Protein 3F95 (pdb70)

InterPro domains:
  IPR001764 Glycoside hydrolase, family 3, N-terminal [PF00933] (60-382)
  IPR001764 Glycoside hydrolase, family 3, N-terminal [PR00133] (126-142)
  IPR001764 Glycoside hydrolase, family 3, N-terminal [PR00133] (150-169)
  IPR001764 Glycoside hydrolase, family 3, N-terminal [PR00133] (196-212)
  IPR001764 Glycoside hydrolase, family 3, N-terminal [PR00133] (236-252)
  IPR001764 Glycoside hydrolase, family 3, N-terminal [PR00133] (306-324)
  IPR002772 Glycoside hydrolase family 3 C-terminal domain [PF01915] (424-638)
  IPR017853 Glycoside hydrolase superfamily [SSF51445] (43-423)
  IPR036881 Glycoside hydrolase family 3 C-terminal domain superfamily [G3DSA:3.40.50.1700] (409-637)
  IPR036881 Glycoside hydrolase family 3 C-terminal domain superfamily [SSF52279] (424-638)
  IPR036962 Glycoside hydrolase, family 3, N-terminal domain superfamily [G3DSA:3.20.20.300] (46-408)
  IPR041443 ExoP, galactose-binding-like domain [PF18559] (677-824)
  IPR051915 Cellulose Degradation Glycosyl Hydrolase 3 [PTHR30620] (47-640)

Radius of gyration: 22.58 Å; Cα contacts (8 Å, |Δi|>4): 1030; chains: 2; bounding box: 41×60×64 Å

B-factor: mean 22.26, std 8.96, range [4.64, 65.36]

Structure (mmCIF, N/CA/C/O backbone):
data_3F95
#
_entry.id   3F95
#
_cell.length_a   73.416
_cell.length_b   87.882
_cell.length_c   56.459
_cell.angle_alpha   90.00
_cell.angle_beta   90.00
_cell.angle_gamma   90.00
#
_symmetry.space_group_name_H-M   'P 21 21 2'
#
loop_
_entity.id
_entity.type
_entity.pdbx_description
1 polymer Beta-glucosidase
2 non-polymer 'CHLORIDE ION'
3 water water
#
loop_
_atom_site.group_PDB
_atom_site.id
_atom_site.type_symbol
_atom_site.label_atom_id
_atom_site.label_alt_id
_atom_site.label_comp_id
_atom_site.labe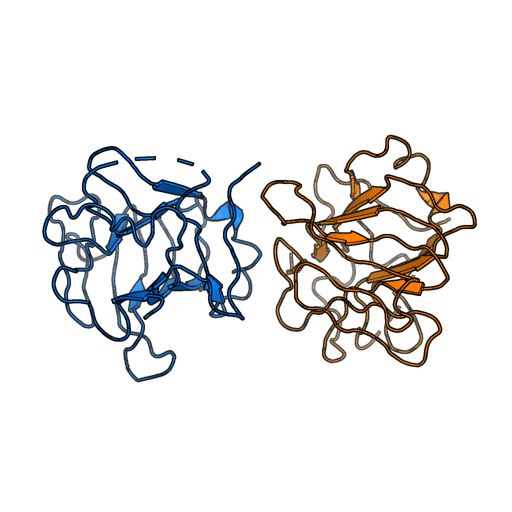l_asym_id
_atom_site.label_entity_id
_atom_site.label_seq_id
_atom_site.pdbx_PDB_ins_code
_atom_site.Cartn_x
_atom_site.Cartn_y
_atom_site.Cartn_z
_atom_site.occupancy
_atom_site.B_iso_or_equiv
_atom_site.auth_seq_id
_atom_site.auth_comp_id
_atom_site.auth_asym_id
_atom_site.auth_atom_id
_atom_site.pdbx_PDB_model_num
ATOM 1 N N . SER A 1 4 ? 32.055 29.397 16.602 1.00 33.11 632 SER A N 1
ATOM 2 C CA . SER A 1 4 ? 33.409 28.793 16.706 1.00 32.50 632 SER A CA 1
ATOM 3 C C . SER A 1 4 ? 33.567 28.032 18.024 1.00 31.51 632 SER A C 1
ATOM 4 O O . SER A 1 4 ? 34.370 27.106 18.112 1.00 32.39 632 SER A O 1
ATOM 7 N N . ASP A 1 5 ? 32.808 28.439 19.037 1.00 30.63 633 ASP A N 1
ATOM 8 C CA . ASP A 1 5 ? 32.838 27.807 20.366 1.00 29.67 633 ASP A CA 1
ATOM 9 C C . ASP A 1 5 ? 32.117 26.455 20.436 1.00 28.46 633 ASP A C 1
ATOM 10 O O . ASP A 1 5 ? 32.292 25.706 21.407 1.00 27.98 633 ASP A O 1
ATOM 15 N N . SER A 1 6 ? 31.291 26.165 19.431 1.00 26.18 634 SER A N 1
ATOM 16 C CA . SER A 1 6 ? 30.271 25.132 19.598 1.00 24.66 634 SER A CA 1
ATOM 17 C C . SER A 1 6 ? 30.039 24.259 18.372 1.00 23.66 634 SER A C 1
ATOM 18 O O . SER A 1 6 ? 30.359 24.638 17.234 1.00 23.54 634 SER A O 1
ATOM 21 N N . HIS A 1 7 ? 29.484 23.080 18.623 1.00 21.23 635 HIS A N 1
ATOM 22 C CA . HIS A 1 7 ? 29.131 22.162 17.566 1.00 20.10 635 HIS A CA 1
ATOM 23 C C . HIS A 1 7 ? 27.642 21.813 17.740 1.00 18.71 635 HIS A C 1
ATOM 24 O O . HIS A 1 7 ? 27.269 21.161 18.722 1.00 16.95 635 HIS A O 1
ATOM 31 N N . PRO A 1 8 ? 26.782 22.307 16.828 1.00 18.61 636 PRO A N 1
ATOM 32 C CA . PRO A 1 8 ? 25.345 22.073 16.988 1.00 17.93 636 PRO A CA 1
ATOM 33 C C . PRO A 1 8 ? 24.977 20.607 16.771 1.00 16.94 636 PRO A C 1
ATOM 34 O O . PRO A 1 8 ? 25.568 19.927 15.904 1.00 16.38 636 PRO A O 1
ATOM 38 N N . LEU A 1 9 ? 24.023 20.121 17.574 1.00 15.29 637 LEU A N 1
ATOM 39 C CA . LEU A 1 9 ? 23.487 18.766 17.397 1.00 14.76 637 LEU A CA 1
ATOM 40 C C . LEU A 1 9 ? 22.015 18.804 17.032 1.00 14.96 637 LEU A C 1
ATOM 41 O O . LEU A 1 9 ? 21.536 18.011 16.193 1.00 15.10 637 LEU A O 1
ATOM 46 N N . PHE A 1 10 ? 21.286 19.687 17.713 1.00 14.12 638 PHE A N 1
ATOM 47 C CA . PHE A 1 10 ? 19.914 19.998 17.338 1.00 13.90 638 PHE A CA 1
ATOM 48 C C . PHE A 1 10 ? 19.631 21.460 17.607 1.00 14.51 638 PHE A C 1
ATOM 49 O O . PHE A 1 10 ? 19.201 21.826 18.691 1.00 13.67 638 PHE A O 1
ATOM 57 N N . VAL A 1 11 ? 19.906 22.289 16.612 1.00 15.29 639 VAL A N 1
ATOM 58 C CA . VAL A 1 11 ? 19.619 23.721 16.712 1.00 15.47 639 VAL A CA 1
ATOM 59 C C . VAL A 1 11 ? 18.686 24.063 15.554 1.00 15.88 639 VAL A C 1
ATOM 60 O O . VAL A 1 11 ? 19.114 24.321 14.407 1.00 15.74 639 VAL A O 1
ATOM 64 N N . ARG A 1 12 ? 17.399 24.052 15.886 1.00 15.80 640 ARG A N 1
ATOM 65 C CA . ARG A 1 12 ? 16.288 24.196 14.955 1.00 16.88 640 ARG A CA 1
ATOM 66 C C . ARG A 1 12 ? 16.030 22.963 14.074 1.00 18.04 640 ARG A C 1
ATOM 67 O O . ARG A 1 12 ? 14.888 22.735 13.683 1.00 20.24 640 ARG A O 1
ATOM 75 N N . SER A 1 13 ? 17.072 22.201 13.773 1.00 18.02 641 SER A N 1
ATOM 76 C CA . SER A 1 13 ? 16.957 20.936 13.049 1.00 18.54 641 SER A CA 1
ATOM 77 C C . SER A 1 13 ? 18.119 20.034 13.435 1.00 18.21 641 SER A C 1
ATOM 78 O O . SER A 1 13 ? 19.143 20.511 13.937 1.00 16.84 641 SER A O 1
ATOM 81 N N . LEU A 1 14 ? 17.948 18.729 13.224 1.00 17.46 642 LEU A N 1
ATOM 82 C CA . LEU A 1 14 ? 18.983 17.736 13.508 1.00 17.12 642 LEU A CA 1
ATOM 83 C C . LEU A 1 14 ? 20.197 18.025 12.650 1.00 18.35 642 LEU A C 1
ATOM 84 O O . LEU A 1 14 ? 20.066 18.275 11.444 1.00 18.16 642 LEU A O 1
ATOM 89 N N . ALA A 1 15 ? 21.370 18.007 13.272 1.00 18.29 643 ALA A N 1
ATOM 90 C CA . ALA A 1 15 ? 22.629 18.124 12.549 1.00 19.45 643 ALA A CA 1
ATOM 91 C C . ALA A 1 15 ? 22.801 16.838 11.733 1.00 20.63 643 ALA A C 1
ATOM 92 O O . ALA A 1 15 ? 22.141 15.826 11.994 1.00 18.15 643 ALA A O 1
ATOM 94 N N A LYS A 1 16 ? 23.601 16.807 10.671 0.50 21.23 644 LYS A N 1
ATOM 95 N N B LYS A 1 16 ? 23.747 17.004 10.803 0.50 21.29 644 LYS A N 1
ATOM 96 C CA A LYS A 1 16 ? 23.501 15.677 9.667 0.50 22.15 644 LYS A CA 1
ATOM 97 C CA B LYS A 1 16 ? 24.523 15.946 10.207 0.50 22.48 644 LYS A CA 1
ATOM 98 C C A LYS A 1 16 ? 23.504 14.146 10.094 0.50 21.68 644 LYS A C 1
ATOM 99 C C B LYS A 1 16 ? 24.921 14.918 11.216 0.50 21.91 644 LYS A C 1
ATOM 100 O O A LYS A 1 16 ? 22.616 13.380 9.705 0.50 21.77 644 LYS A O 1
ATOM 101 O O B LYS A 1 16 ? 25.524 15.169 12.264 0.50 22.25 644 LYS A O 1
ATOM 112 N N . ASN A 1 17 ? 24.536 13.732 10.824 1.00 22.15 645 ASN A N 1
ATOM 113 C CA . ASN A 1 17 ? 24.785 12.464 11.490 1.00 22.88 645 ASN A CA 1
ATOM 114 C C . ASN A 1 17 ? 23.927 12.219 12.737 1.00 21.14 645 ASN A C 1
ATOM 115 O O . ASN A 1 17 ? 24.253 11.331 13.499 1.00 21.62 645 ASN A O 1
ATOM 120 N N . MET A 1 18 ? 22.831 12.966 12.920 1.00 20.64 646 MET A N 1
ATOM 121 C CA . MET A 1 18 ? 22.013 12.838 14.141 1.00 18.78 646 MET A CA 1
ATOM 122 C C . MET A 1 18 ? 20.565 12.408 13.897 1.00 17.67 646 MET A C 1
ATOM 123 O O . MET A 1 18 ? 19.962 12.762 12.875 1.00 17.19 646 MET A O 1
ATOM 128 N N . THR A 1 19 ? 20.006 11.671 14.861 1.00 17.17 647 THR A N 1
ATOM 129 C CA . THR A 1 19 ? 18.578 11.339 14.881 1.00 16.14 647 THR A CA 1
ATOM 130 C C . THR A 1 19 ? 18.072 11.376 16.291 1.00 14.97 647 THR A C 1
ATOM 131 O O . THR A 1 19 ? 18.823 11.168 17.235 1.00 14.98 647 THR A O 1
ATOM 135 N N . TRP A 1 20 ? 16.753 11.521 16.412 1.00 14.11 648 TRP A N 1
ATOM 136 C CA . TRP A 1 20 ? 16.082 11.201 17.652 1.00 13.78 648 TRP A CA 1
ATOM 137 C C . TRP A 1 20 ? 15.818 9.683 17.629 1.00 14.41 648 TRP A C 1
ATOM 138 O O . TRP A 1 20 ? 15.574 9.075 16.547 1.00 14.94 648 TRP A O 1
ATOM 149 N N . GLN A 1 21 ? 15.890 9.072 18.800 1.00 14.04 649 GLN A N 1
ATOM 150 C CA A GLN A 1 21 ? 15.594 7.650 18.955 0.50 14.40 649 GLN A CA 1
ATOM 151 C CA B GLN A 1 21 ? 15.564 7.667 18.918 0.50 14.98 649 GLN A CA 1
ATOM 152 C C . GLN A 1 21 ? 14.558 7.469 20.048 1.00 14.29 649 GLN A C 1
ATOM 153 O O . GLN A 1 21 ? 14.803 7.840 21.197 1.00 14.40 649 GLN A O 1
ATOM 164 N N . LEU A 1 22 ? 13.424 6.856 19.709 1.00 13.44 650 LEU A N 1
ATOM 165 C CA . LEU A 1 22 ? 12.354 6.632 20.683 1.00 13.15 650 LEU A CA 1
ATOM 166 C C . LEU A 1 22 ? 12.270 5.120 20.930 1.00 13.92 650 LEU A C 1
ATOM 167 O O . LEU A 1 22 ? 11.885 4.365 20.018 1.00 14.50 650 LEU A O 1
ATOM 172 N N . ALA A 1 23 ? 12.713 4.705 22.114 1.00 13.13 651 ALA A N 1
ATOM 173 C CA . ALA A 1 23 ? 12.876 3.280 22.443 1.00 14.06 651 ALA A CA 1
ATOM 174 C C . ALA A 1 23 ? 12.018 2.876 23.636 1.00 14.94 651 ALA A C 1
ATOM 175 O O . ALA A 1 23 ? 12.376 3.109 24.823 1.00 14.21 651 ALA A O 1
ATOM 177 N N . ASP A 1 24 ? 10.860 2.298 23.339 1.00 15.06 652 ASP A N 1
ATOM 178 C CA . ASP A 1 24 ? 9.984 1.815 24.417 1.00 15.00 652 ASP A CA 1
ATOM 179 C C . ASP A 1 24 ? 10.254 0.324 24.729 1.00 15.03 652 ASP A C 1
ATOM 180 O O . ASP A 1 24 ? 11.255 -0.225 24.282 1.00 15.00 652 ASP A O 1
ATOM 185 N N . THR A 1 25 ? 9.352 -0.337 25.457 1.00 15.36 653 THR A N 1
ATOM 186 C CA . THR A 1 25 ? 9.586 -1.736 25.866 1.00 16.53 653 THR A CA 1
ATOM 187 C C . THR A 1 25 ? 9.152 -2.731 24.781 1.00 17.02 653 THR A C 1
ATOM 188 O O . THR A 1 25 ? 9.267 -3.957 24.958 1.00 16.51 653 THR A O 1
ATOM 192 N N . SER A 1 26 ? 8.714 -2.205 23.647 1.00 15.98 654 SER A N 1
ATOM 193 C CA . SER A 1 26 ? 8.304 -3.035 22.522 1.00 16.86 654 SER A CA 1
ATOM 194 C C . SER A 1 26 ? 9.497 -3.549 21.724 1.00 16.43 654 SER A C 1
ATOM 195 O O . SER A 1 26 ? 10.646 -3.195 21.994 1.00 16.53 654 SER A O 1
ATOM 198 N N . THR A 1 27 ? 9.198 -4.338 20.696 1.00 16.27 655 THR A N 1
ATOM 199 C CA . THR A 1 27 ? 10.244 -4.863 19.814 1.00 15.85 655 THR A CA 1
ATOM 200 C C . THR A 1 27 ? 10.531 -3.925 18.649 1.00 15.53 655 THR A C 1
ATOM 201 O O . THR A 1 27 ? 11.248 -4.286 17.721 1.00 16.34 655 THR A O 1
ATOM 205 N N . GLN A 1 28 ? 9.967 -2.724 18.671 1.00 15.15 656 GLN A N 1
ATOM 206 C CA . GLN A 1 28 ? 10.257 -1.758 17.611 1.00 15.39 656 GLN A CA 1
ATOM 207 C C . GLN A 1 28 ? 10.843 -0.477 18.213 1.00 15.62 656 GLN A C 1
ATOM 208 O O . GLN A 1 28 ? 10.262 0.123 19.114 1.00 14.40 656 GLN A O 1
ATOM 214 N N . LYS A 1 29 ? 12.016 -0.101 17.720 1.00 15.53 657 LYS A N 1
ATOM 215 C CA . LYS A 1 29 ? 12.668 1.138 18.113 1.00 17.07 657 LYS A CA 1
ATOM 216 C C . LYS A 1 29 ? 12.543 2.106 16.955 1.00 15.82 657 LYS A C 1
ATOM 217 O O . LYS A 1 29 ? 12.710 1.720 15.794 1.00 15.79 657 LYS A O 1
ATOM 223 N N . VAL A 1 30 ? 12.231 3.373 17.244 1.00 14.31 658 VAL A N 1
ATOM 224 C CA . VAL A 1 30 ? 11.965 4.335 16.174 1.00 13.23 658 VAL A CA 1
ATOM 225 C C . VAL A 1 30 ? 13.061 5.403 16.056 1.00 14.20 658 VAL A C 1
ATOM 226 O O . VAL A 1 30 ? 13.386 6.077 17.041 1.00 14.22 658 VAL A O 1
ATOM 230 N N . LEU A 1 31 ? 13.626 5.538 14.864 1.00 13.97 659 LEU A N 1
ATOM 231 C CA . LEU A 1 31 ? 14.573 6.621 14.581 1.00 14.73 659 LEU A CA 1
ATOM 232 C C . LEU A 1 31 ? 13.842 7.749 13.860 1.00 15.18 659 LEU A C 1
ATOM 233 O O . LEU A 1 31 ? 13.375 7.563 12.742 1.00 14.65 659 LEU A O 1
ATOM 238 N N . ALA A 1 32 ? 13.738 8.914 14.503 1.00 15.39 660 ALA A N 1
ATOM 239 C CA . ALA A 1 32 ? 12.857 9.994 14.018 1.00 15.21 660 ALA A CA 1
ATOM 240 C C . ALA A 1 32 ? 13.663 11.213 13.602 1.00 16.09 660 ALA A C 1
ATOM 241 O O . ALA A 1 32 ? 14.565 11.652 14.343 1.00 15.19 660 ALA A O 1
ATOM 243 N N . SER A 1 33 ? 13.373 11.730 12.416 1.00 15.53 661 SER A N 1
ATOM 244 C CA . SER A 1 33 ? 14.134 12.854 11.865 1.00 17.30 661 SER A CA 1
ATOM 245 C C . SER A 1 33 ? 13.264 14.065 11.495 1.00 17.27 661 SER A C 1
ATOM 246 O O . SER A 1 33 ? 13.763 15.023 10.885 1.00 18.79 661 SER A O 1
ATOM 249 N N . GLY A 1 34 ? 11.992 14.049 11.908 1.00 16.30 662 GLY A N 1
ATOM 250 C CA . GLY A 1 34 ? 11.067 15.113 11.581 1.00 16.91 662 GLY A CA 1
ATOM 251 C C . GLY A 1 34 ? 10.415 15.801 12.763 1.00 17.29 662 GLY A C 1
ATOM 252 O O . GLY A 1 34 ? 11.002 15.900 13.839 1.00 17.99 662 GLY A O 1
ATOM 253 N N . ALA A 1 35 ? 9.198 16.280 12.555 1.00 17.04 663 ALA A N 1
ATOM 254 C CA . ALA A 1 35 ? 8.501 17.136 13.545 1.00 16.75 663 ALA A CA 1
ATOM 255 C C . ALA A 1 35 ? 7.818 16.331 14.676 1.00 16.43 663 ALA A C 1
ATOM 256 O O . ALA A 1 35 ? 7.667 16.799 15.815 1.00 16.38 663 ALA A O 1
ATOM 258 N N . SER A 1 36 ? 7.396 15.118 14.351 1.00 16.31 664 SER A N 1
ATOM 259 C CA . SER A 1 36 ? 6.663 14.286 15.320 1.00 16.06 664 SER A CA 1
ATOM 260 C C . SER A 1 36 ? 7.017 12.817 15.076 1.00 15.42 664 SER A C 1
ATOM 261 O O . SER A 1 36 ? 7.412 12.441 13.977 1.00 15.87 664 SER A O 1
ATOM 264 N N . ALA A 1 37 ? 6.821 12.004 16.102 1.00 14.66 665 ALA A N 1
ATOM 265 C CA . ALA A 1 37 ? 7.101 10.584 16.046 1.00 15.07 665 ALA A CA 1
ATOM 266 C C . ALA A 1 37 ? 6.380 9.907 17.198 1.00 15.29 665 ALA A C 1
ATOM 267 O O . ALA A 1 37 ? 5.981 10.565 18.144 1.00 14.24 665 ALA A O 1
ATOM 269 N N . THR A 1 38 ? 6.227 8.584 17.100 1.00 15.49 666 THR A N 1
ATOM 270 C CA . THR A 1 38 ? 5.757 7.762 18.213 1.00 16.67 666 THR A CA 1
ATOM 271 C C . THR A 1 38 ? 6.750 6.628 18.388 1.00 16.30 666 THR A C 1
ATOM 272 O O . THR A 1 38 ? 7.431 6.231 17.416 1.00 16.04 666 THR A O 1
ATOM 276 N N . SER A 1 39 ? 6.803 6.085 19.594 1.00 14.74 667 SER A N 1
ATOM 277 C CA . SER A 1 39 ? 7.607 4.903 19.865 1.00 14.26 667 SER A CA 1
ATOM 278 C C . SER A 1 39 ? 6.940 3.676 19.214 1.00 14.63 667 SER A C 1
ATOM 279 O O . SER A 1 39 ? 5.851 3.801 18.632 1.00 13.96 667 SER A O 1
ATOM 282 N N . GLY A 1 40 ? 7.598 2.526 19.310 1.00 14.74 668 GLY A N 1
ATOM 283 C CA . GLY A 1 40 ? 7.097 1.310 18.629 1.00 16.09 668 GLY A CA 1
ATOM 284 C C . GLY A 1 40 ? 5.672 0.912 19.005 1.00 17.02 668 GLY A C 1
ATOM 285 O O . GLY A 1 40 ? 4.926 0.379 18.159 1.00 18.43 668 GLY A O 1
ATOM 286 N N . ASP A 1 41 ? 5.272 1.139 20.256 1.00 17.24 669 ASP A N 1
ATOM 287 C CA . ASP A 1 41 ? 3.928 0.720 20.698 1.00 17.05 669 ASP A CA 1
ATOM 288 C C . ASP A 1 41 ? 2.844 1.770 20.436 1.00 17.58 669 ASP A C 1
ATOM 289 O O . ASP A 1 41 ? 1.637 1.582 20.782 1.00 16.44 669 ASP A O 1
ATOM 294 N N . LYS A 1 42 ? 3.289 2.885 19.844 1.00 17.13 670 LYS A N 1
ATOM 295 C CA . LYS A 1 42 ? 2.460 4.060 19.479 1.00 18.28 670 LYS A CA 1
ATOM 296 C C . LYS A 1 42 ? 1.951 4.906 20.656 1.00 18.23 670 LYS A C 1
ATOM 297 O O . LYS A 1 42 ? 1.183 5.848 20.446 1.00 18.48 670 LYS A O 1
ATOM 303 N N . GLN A 1 43 ? 2.372 4.595 21.874 1.00 17.48 671 GLN A N 1
ATOM 304 C CA . GLN A 1 43 ? 1.825 5.283 23.054 1.00 18.23 671 GLN A CA 1
ATOM 305 C C . GLN A 1 43 ? 2.816 5.606 24.149 1.00 16.59 671 GLN A C 1
ATOM 306 O O . GLN A 1 43 ? 2.587 6.569 24.909 1.00 17.43 671 GLN A O 1
ATOM 312 N N . SER A 1 44 ? 3.874 4.792 24.298 1.00 14.69 672 SER A N 1
ATOM 313 C CA . SER A 1 44 ? 4.740 4.958 25.473 1.00 14.90 672 SER A CA 1
ATOM 314 C C . SER A 1 44 ? 5.499 6.280 25.451 1.00 13.96 672 SER A C 1
ATOM 315 O O . SER A 1 44 ? 5.650 6.934 26.488 1.00 13.68 672 SER A O 1
ATOM 318 N N . LEU A 1 45 ? 5.990 6.649 24.269 1.00 13.25 673 LEU A N 1
ATOM 319 C CA . LEU A 1 45 ? 6.834 7.855 24.122 1.00 12.69 673 LEU A CA 1
ATOM 320 C C . LEU A 1 45 ? 6.432 8.511 22.797 1.00 12.64 673 LEU A C 1
ATOM 321 O O . LEU A 1 45 ? 6.498 7.873 21.743 1.00 12.54 673 LEU A O 1
ATOM 326 N N . LEU A 1 46 ? 5.999 9.779 22.869 1.00 13.33 674 LEU A N 1
ATOM 327 C CA . LEU A 1 46 ? 5.554 10.548 21.708 1.00 13.78 674 LEU A CA 1
ATOM 328 C C . LEU A 1 46 ? 6.363 11.830 21.617 1.00 14.04 674 LEU A C 1
ATOM 329 O O . LEU A 1 46 ? 6.677 12.425 22.649 1.00 13.44 674 LEU A O 1
ATOM 334 N N . MET A 1 47 ? 6.675 12.227 20.393 1.00 13.11 675 MET A N 1
ATOM 335 C CA . MET A 1 47 ? 7.376 13.465 20.108 1.00 13.71 675 MET A CA 1
ATOM 336 C C . MET A 1 47 ? 6.496 14.375 19.234 1.00 13.35 675 MET A C 1
ATOM 337 O O . MET A 1 47 ? 5.908 13.916 18.263 1.00 12.51 675 MET A O 1
ATOM 342 N N . GLN A 1 48 ? 6.417 15.656 19.607 1.00 13.77 676 GLN A N 1
ATOM 343 C CA A GLN A 1 48 ? 5.763 16.644 18.770 0.00 14.53 676 GLN A CA 1
ATOM 344 C CA B GLN A 1 48 ? 5.703 16.694 18.861 0.50 14.80 676 GLN A CA 1
ATOM 345 C C . GLN A 1 48 ? 6.662 17.871 18.712 1.00 13.99 676 GLN A C 1
ATOM 346 O O . GLN A 1 48 ? 7.669 17.934 19.407 1.00 16.09 676 GLN A O 1
ATOM 357 N N . SER A 1 49 ? 6.376 18.809 17.807 1.00 14.22 677 SER A N 1
ATOM 358 C CA A SER A 1 49 ? 7.166 20.009 17.716 0.00 13.77 677 SER A CA 1
ATOM 359 C CA B SER A 1 49 ? 7.198 20.004 17.739 0.50 13.40 677 SER A CA 1
ATOM 360 C C . SER A 1 49 ? 6.588 21.059 18.649 1.00 14.07 677 SER A C 1
ATOM 361 O O . SER A 1 49 ? 5.374 21.095 18.844 1.00 13.41 677 SER A O 1
ATOM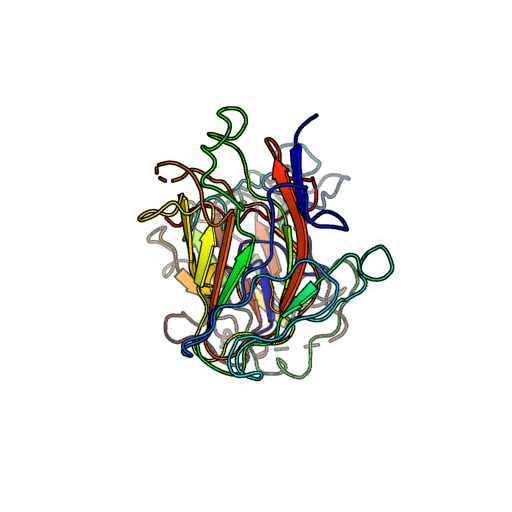 366 N N . VAL A 1 50 ? 7.438 21.926 19.178 1.00 13.83 678 VAL A N 1
ATOM 367 C CA . VAL A 1 50 ? 6.985 23.059 19.992 1.00 14.31 678 VAL A CA 1
ATOM 368 C C . VAL A 1 50 ? 7.752 24.315 19.504 1.00 14.72 678 VAL A C 1
ATOM 369 O O . VAL A 1 50 ? 8.772 24.214 18.799 1.00 14.79 678 VAL A O 1
ATOM 373 N N . ASN A 1 51 ? 7.268 25.482 19.897 1.00 15.75 679 ASN A N 1
ATOM 374 C CA . ASN A 1 51 ? 7.842 26.733 19.399 1.00 17.47 679 ASN A CA 1
ATOM 375 C C . ASN A 1 51 ? 8.512 27.471 20.543 1.00 18.59 679 ASN A C 1
ATOM 376 O O . ASN A 1 51 ? 7.878 27.771 21.567 1.00 19.71 679 ASN A O 1
ATOM 381 N N . LEU A 1 52 ? 9.806 27.713 20.411 1.00 18.50 680 LEU A N 1
ATOM 382 C CA . LEU A 1 52 ? 10.514 28.477 21.413 1.00 19.17 680 LEU A CA 1
ATOM 383 C C . LEU A 1 52 ? 10.885 29.860 20.862 1.00 19.51 680 LEU A C 1
ATOM 384 O O . LEU A 1 52 ? 10.305 30.854 21.273 1.00 19.57 680 LEU A O 1
ATOM 389 N N . SER A 1 53 ? 11.849 29.906 19.949 1.00 19.53 681 SER A N 1
ATOM 390 C CA . SER A 1 53 ? 12.268 31.163 19.330 1.00 20.27 681 SER A CA 1
ATOM 391 C C . SER A 1 53 ? 11.685 31.305 17.931 1.00 20.21 681 SER A C 1
ATOM 392 O O . SER A 1 53 ? 11.551 32.424 17.424 1.00 19.69 681 SER A O 1
ATOM 395 N N . TYR A 1 54 ? 11.321 30.168 17.321 1.00 19.30 682 TYR A N 1
ATOM 396 C CA . TYR A 1 54 ? 10.794 30.097 15.945 1.00 20.00 682 TYR A CA 1
ATOM 397 C C . TYR A 1 54 ? 9.688 29.052 15.927 1.00 20.30 682 TYR A C 1
ATOM 398 O O . TYR A 1 54 ? 9.505 28.340 16.940 1.00 22.28 682 TYR A O 1
ATOM 407 N N . GLN A 1 55 ? 8.934 28.949 14.830 1.00 20.19 683 GLN A N 1
ATOM 408 C CA A GLN A 1 55 ? 8.006 27.818 14.666 0.50 20.24 683 GLN A CA 1
ATOM 409 C CA B GLN A 1 55 ? 8.017 27.819 14.678 0.50 19.67 683 GLN A CA 1
ATOM 410 C C . GLN A 1 55 ? 8.829 26.525 14.626 1.00 19.86 683 GLN A C 1
ATOM 411 O O . GLN A 1 55 ? 9.814 26.427 13.901 1.00 19.46 683 GLN A O 1
ATOM 422 N N . GLU A 1 56 ? 8.431 25.559 15.450 1.00 18.77 684 GLU A N 1
ATOM 423 C CA . GLU A 1 56 ? 9.005 24.223 15.460 1.00 18.40 684 GLU A CA 1
ATOM 424 C C . GLU A 1 56 ? 10.494 24.085 15.771 1.00 17.20 684 GLU A C 1
ATOM 425 O O . GLU A 1 56 ? 11.111 23.109 15.322 1.00 16.50 684 GLU A O 1
ATOM 431 N N . ASP A 1 57 ? 11.077 25.019 16.541 1.00 14.76 685 ASP A N 1
ATOM 432 C CA . ASP A 1 57 ? 12.496 24.874 16.890 1.00 15.50 685 ASP A CA 1
ATOM 433 C C . ASP A 1 57 ? 12.748 23.965 18.100 1.00 14.43 685 ASP A C 1
ATOM 434 O O . ASP A 1 57 ? 13.895 23.682 18.429 1.00 15.80 685 ASP A O 1
ATOM 439 N N . GLY A 1 58 ? 11.675 23.499 18.743 1.00 14.11 686 GLY A N 1
ATOM 440 C CA . GLY A 1 58 ? 11.797 22.602 19.899 1.00 12.37 686 GLY A CA 1
ATOM 441 C C . GLY A 1 58 ? 11.099 21.271 19.626 1.00 12.35 686 GLY A C 1
ATOM 442 O O . GLY A 1 58 ? 10.324 21.144 18.679 1.00 12.10 686 GLY A O 1
ATOM 443 N N . ARG A 1 59 ? 11.341 20.294 20.488 1.00 11.70 687 ARG A N 1
ATOM 444 C CA . ARG A 1 59 ? 10.590 19.051 20.410 1.00 10.78 687 ARG A CA 1
ATOM 445 C C . ARG A 1 59 ? 10.067 18.747 21.794 1.00 11.40 687 ARG A C 1
ATOM 446 O O . ARG A 1 59 ? 10.825 18.787 22.774 1.00 11.28 687 ARG A O 1
ATOM 454 N N . GLY A 1 60 ? 8.772 18.438 21.874 1.00 11.46 688 GLY A N 1
ATOM 455 C CA . GLY A 1 60 ? 8.147 18.046 23.128 1.00 11.25 688 GLY A CA 1
ATOM 456 C C . GLY A 1 60 ? 8.073 16.539 23.156 1.00 11.17 688 GLY A C 1
ATOM 457 O O . GLY A 1 60 ? 7.786 15.917 22.119 1.00 12.14 688 GLY A O 1
ATOM 458 N N . PHE A 1 61 ? 8.340 15.965 24.317 1.00 11.76 689 PHE A N 1
ATOM 459 C CA . PHE A 1 61 ? 8.312 14.519 24.510 1.00 11.70 689 PHE A CA 1
ATOM 460 C C . PHE A 1 61 ? 7.415 14.172 25.696 1.00 12.65 689 PHE A C 1
ATOM 461 O O . PHE A 1 61 ? 7.561 14.759 26.779 1.00 13.27 689 PHE A O 1
ATOM 469 N N . ASN A 1 62 ? 6.511 13.203 25.514 1.00 12.96 690 ASN A N 1
ATOM 470 C CA A ASN A 1 62 ? 5.612 12.756 26.604 0.00 10.78 690 ASN A CA 1
ATOM 471 C CA B ASN A 1 62 ? 5.602 12.777 26.585 0.50 12.33 690 ASN A CA 1
ATOM 472 C C . ASN A 1 62 ? 5.818 11.287 26.816 1.00 12.97 690 ASN A C 1
ATOM 473 O O . ASN A 1 62 ? 5.693 10.512 25.857 1.00 13.84 690 ASN A O 1
ATOM 482 N N . TRP A 1 63 ? 6.203 10.902 28.036 1.00 14.11 691 TRP A N 1
ATOM 483 C CA . TRP A 1 63 ? 6.335 9.496 28.444 1.00 13.02 691 TRP A CA 1
ATOM 484 C C . TRP A 1 63 ? 5.052 9.103 29.176 1.00 14.81 691 TRP A C 1
ATOM 485 O O . TRP A 1 63 ? 4.646 9.773 30.156 1.00 13.72 691 TRP A O 1
ATOM 496 N N . ARG A 1 64 ? 4.437 8.012 28.729 1.00 15.24 692 ARG A N 1
ATOM 497 C CA . ARG A 1 64 ? 3.318 7.403 29.447 1.00 16.91 692 ARG A CA 1
ATOM 498 C C . ARG A 1 64 ? 3.636 6.009 29.961 1.00 16.55 692 ARG A C 1
ATOM 499 O O . ARG A 1 64 ? 2.860 5.454 30.754 1.00 18.35 692 ARG A O 1
ATOM 507 N N . ALA A 1 65 ? 4.761 5.444 29.521 1.00 16.23 693 ALA A N 1
ATOM 508 C CA . ALA A 1 65 ? 5.295 4.210 30.085 1.00 16.42 693 ALA A CA 1
ATOM 509 C C . ALA A 1 65 ? 6.800 4.193 29.888 1.00 16.15 693 ALA A C 1
ATOM 510 O O . ALA A 1 65 ? 7.333 5.048 29.185 1.00 16.10 693 ALA A O 1
ATOM 512 N N . GLN A 1 66 ? 7.449 3.209 30.509 1.00 14.99 694 GLN A N 1
ATOM 513 C CA . GLN A 1 66 ? 8.888 3.001 30.410 1.00 15.63 694 GLN A CA 1
ATOM 514 C C . GLN A 1 66 ? 9.449 3.175 28.996 1.00 14.54 694 GLN A C 1
ATOM 515 O O . GLN A 1 66 ? 9.064 2.447 28.083 1.00 14.01 694 GLN A O 1
ATOM 521 N N . ALA A 1 67 ? 10.372 4.124 28.821 1.00 14.10 695 ALA A N 1
ATOM 522 C CA . ALA A 1 67 ? 10.939 4.396 27.494 1.00 13.27 695 ALA A CA 1
ATOM 523 C C . ALA A 1 67 ? 12.142 5.295 27.634 1.00 14.22 695 ALA A C 1
ATOM 524 O O . ALA A 1 67 ? 12.268 5.989 28.654 1.00 12.35 695 ALA A O 1
ATOM 526 N N . ALA A 1 68 ? 13.033 5.206 26.642 1.00 13.50 696 ALA A N 1
ATOM 527 C CA . ALA A 1 68 ? 14.223 6.068 26.557 1.00 14.34 696 ALA A CA 1
ATOM 528 C C . ALA A 1 68 ? 14.143 6.897 25.283 1.00 14.23 696 ALA A C 1
ATOM 529 O O . ALA A 1 68 ? 13.920 6.375 24.185 1.00 14.45 696 ALA A O 1
ATOM 531 N N . LEU A 1 69 ? 14.347 8.194 25.448 1.00 13.84 697 LEU A N 1
ATOM 532 C CA . LEU A 1 69 ? 14.541 9.091 24.324 1.00 14.15 697 LEU A CA 1
ATOM 533 C C . LEU A 1 69 ? 16.033 9.355 24.220 1.00 14.73 697 LEU A C 1
ATOM 534 O O . LEU A 1 69 ? 16.669 9.665 25.239 1.00 15.39 697 LEU A O 1
ATOM 539 N N . SER A 1 70 ? 16.588 9.217 23.023 1.00 14.55 698 SER A N 1
ATOM 540 C CA . SER A 1 70 ? 17.976 9.636 22.793 1.00 15.42 698 SER A CA 1
ATOM 541 C C . SER A 1 70 ? 18.079 10.617 21.637 1.00 14.98 698 SER A C 1
ATOM 542 O O . SER A 1 70 ? 17.271 10.581 20.683 1.00 14.80 698 SER A O 1
ATOM 545 N N . LEU A 1 71 ? 19.070 11.505 21.724 1.00 14.38 699 LEU A N 1
ATOM 546 C CA . LEU A 1 71 ? 19.550 12.218 20.570 1.00 14.56 699 LEU A CA 1
ATOM 547 C C . LEU A 1 71 ? 20.869 11.508 20.244 1.00 14.70 699 LEU A C 1
ATOM 548 O O . LEU A 1 71 ? 21.816 11.522 21.050 1.00 14.97 699 LEU A O 1
ATOM 553 N N . SER A 1 72 ? 20.925 10.873 19.079 1.00 14.79 700 SER A N 1
ATOM 554 C CA A SER A 1 72 ? 21.886 9.753 18.798 0.00 13.96 700 SER A CA 1
ATOM 555 C CA B SER A 1 72 ? 21.955 9.863 18.843 0.50 14.86 700 SER A CA 1
ATOM 556 C C . SER A 1 72 ? 22.680 10.056 17.514 1.00 15.57 700 SER A C 1
ATOM 557 O O . SER A 1 72 ? 22.138 10.642 16.582 1.00 14.75 700 SER A O 1
ATOM 562 N N . TYR A 1 73 ? 23.928 9.586 17.471 1.00 16.09 701 TYR A N 1
ATOM 563 C CA . TYR A 1 73 ? 24.743 9.640 16.270 1.00 17.96 701 TYR A CA 1
ATOM 564 C C . TYR A 1 73 ? 24.384 8.428 15.396 1.00 19.39 701 TYR A C 1
ATOM 565 O O . TYR A 1 73 ? 24.183 7.323 15.901 1.00 20.33 701 TYR A O 1
ATOM 574 N N . LEU A 1 74 ? 24.294 8.631 14.095 1.00 20.90 702 LEU A N 1
ATOM 575 C CA . LEU A 1 74 ? 23.913 7.527 13.213 1.00 23.43 702 LEU A CA 1
ATOM 576 C C . LEU A 1 74 ? 24.962 6.401 13.218 1.00 25.01 702 LEU A C 1
ATOM 577 O O . LEU A 1 74 ? 24.619 5.216 13.129 1.00 25.36 702 LEU A O 1
ATOM 582 N N . GLU A 1 75 ? 26.231 6.771 13.404 1.00 26.57 703 GLU A N 1
ATOM 583 C CA . GLU A 1 75 ? 27.273 5.790 13.707 0.50 27.85 703 GLU A CA 1
ATOM 584 C C . GLU A 1 75 ? 28.101 6.316 14.864 1.00 28.75 703 GLU A C 1
ATOM 585 O O . GLU A 1 75 ? 28.256 7.523 14.978 1.00 29.08 703 GLU A O 1
ATOM 591 N N . PRO A 1 76 ? 28.608 5.416 15.737 1.00 29.88 704 PRO A N 1
ATOM 592 C CA . PRO A 1 76 ? 29.488 5.831 16.828 1.00 30.11 704 PRO A CA 1
ATOM 593 C C . PRO A 1 76 ? 30.536 6.854 16.372 1.00 30.27 704 PRO A C 1
ATOM 594 O O . PRO A 1 76 ? 31.202 6.675 15.344 1.00 29.67 704 PRO A O 1
ATOM 598 N N . THR A 1 77 ? 30.667 7.910 17.164 1.00 30.07 705 THR A N 1
ATOM 599 C CA . THR A 1 77 ? 31.473 9.058 16.830 1.00 30.35 705 THR A CA 1
ATOM 600 C C . THR A 1 77 ? 32.283 9.425 18.075 1.00 30.66 705 THR A C 1
ATOM 601 O O . THR A 1 77 ? 31.705 9.740 19.105 1.00 29.80 705 THR A O 1
ATOM 605 N N . PRO A 1 78 ? 33.620 9.346 17.999 1.00 31.17 706 PRO A N 1
ATOM 606 C CA . PRO A 1 78 ? 34.434 9.712 19.164 1.00 31.73 706 PRO A CA 1
ATOM 607 C C . PRO A 1 78 ? 34.265 11.193 19.493 1.00 31.26 706 PRO A C 1
ATOM 608 O O . PRO A 1 78 ? 34.158 12.013 18.586 1.00 31.48 706 PRO A O 1
ATOM 612 N N . LEU A 1 79 ? 34.222 11.517 20.779 1.00 31.29 707 LEU A N 1
ATOM 613 C CA . LEU A 1 79 ? 34.163 12.900 21.219 1.00 31.27 707 LEU A CA 1
ATOM 614 C C . LEU A 1 79 ? 35.380 13.688 20.721 1.00 30.99 707 LEU A C 1
ATOM 615 O O . LEU A 1 79 ? 36.537 13.295 20.946 1.00 30.75 707 LEU A O 1
ATOM 620 N N . ASP A 1 80 ? 35.100 14.782 20.022 1.00 30.36 708 ASP A N 1
ATOM 621 C CA . ASP A 1 80 ? 36.124 15.719 19.579 1.00 30.44 708 ASP A CA 1
ATOM 622 C C . ASP A 1 80 ? 36.865 16.234 20.803 1.00 30.07 708 ASP A C 1
ATOM 623 O O . ASP A 1 80 ? 36.240 16.661 21.770 1.00 29.62 708 ASP A O 1
ATOM 628 N N . SER A 1 81 ? 38.196 16.188 20.761 1.00 29.35 709 SER A N 1
ATOM 629 C CA . SER A 1 81 ? 39.031 16.633 21.882 1.00 28.50 709 SER A CA 1
ATOM 630 C C . SER A 1 81 ? 38.829 18.116 22.211 1.00 28.04 709 SER A C 1
ATOM 631 O O . SER A 1 81 ? 39.189 18.571 23.294 1.00 27.25 709 SER A O 1
ATOM 634 N N . LYS A 1 82 ? 38.261 18.851 21.260 1.00 27.33 710 LYS A N 1
ATOM 635 C CA . LYS A 1 82 ? 37.789 20.219 21.467 1.00 28.00 710 LYS A CA 1
ATOM 636 C C . LYS A 1 82 ? 36.883 20.306 22.700 1.00 27.64 710 LYS A C 1
ATOM 637 O O . LYS A 1 82 ? 36.888 21.320 23.420 1.00 26.84 710 LYS A O 1
ATOM 643 N N . PHE A 1 83 ? 36.124 19.236 22.946 1.00 26.97 711 PHE A N 1
ATOM 644 C CA . PHE A 1 83 ? 35.138 19.242 24.023 1.00 27.58 711 PHE A CA 1
ATOM 645 C C . PHE A 1 83 ? 35.493 18.413 25.241 1.00 28.16 711 PHE A C 1
ATOM 646 O O . PHE A 1 83 ? 34.652 18.233 26.107 1.00 28.26 711 PHE A O 1
ATOM 654 N N . SER A 1 84 ? 36.742 17.946 25.342 1.00 29.10 712 SER A N 1
ATOM 655 C CA . SER A 1 84 ? 37.133 17.077 26.465 1.00 29.58 712 SER A CA 1
ATOM 656 C C . SER A 1 84 ? 36.878 17.697 27.844 1.00 28.92 712 SER A C 1
ATOM 657 O O . SER A 1 84 ? 36.548 16.989 28.793 1.00 29.07 712 SER A O 1
ATOM 660 N N . THR A 1 85 ? 37.023 19.011 27.957 1.00 28.33 713 THR A N 1
ATOM 661 C CA . THR A 1 85 ? 36.616 19.725 29.173 1.00 28.56 713 THR A CA 1
ATOM 662 C C . THR A 1 85 ? 35.468 20.695 28.906 1.00 27.17 713 THR A C 1
ATOM 663 O O . THR A 1 85 ? 35.350 21.730 29.570 1.00 26.73 713 THR A O 1
ATOM 667 N N . GLY A 1 86 ? 34.627 20.346 27.936 1.00 25.59 714 GLY A N 1
ATOM 668 C CA . GLY A 1 86 ? 33.512 21.190 27.521 1.00 23.92 714 GLY A CA 1
ATOM 669 C C . GLY A 1 86 ? 32.179 20.755 28.116 1.00 22.06 714 GLY A C 1
ATOM 670 O O . GLY A 1 86 ? 32.119 20.090 29.164 1.00 21.35 714 GLY A O 1
ATOM 671 N N . TYR A 1 87 ? 31.110 21.130 27.421 1.00 20.71 715 TYR A N 1
ATOM 672 C CA . TYR A 1 87 ? 29.758 21.014 27.927 1.00 20.74 715 TYR A CA 1
ATOM 673 C C . TYR A 1 87 ? 28.833 20.546 26.831 1.00 19.64 715 TYR A C 1
ATOM 674 O O . TYR A 1 87 ? 29.014 20.901 25.657 1.00 19.69 715 TYR A O 1
ATOM 683 N N . LEU A 1 88 ? 27.817 19.789 27.215 1.00 18.57 716 LEU A N 1
ATOM 684 C CA . LEU A 1 88 ? 26.635 19.714 26.363 1.00 18.91 716 LEU A CA 1
ATOM 685 C C . LEU A 1 88 ? 25.686 20.793 26.876 1.00 17.99 716 LEU A C 1
ATOM 686 O O . LEU A 1 88 ? 25.361 20.812 28.064 1.00 18.56 716 LEU A O 1
ATOM 691 N N . GLU A 1 89 ? 25.269 21.692 25.993 1.00 17.40 717 GLU A N 1
ATOM 692 C CA A GLU A 1 89 ? 24.282 22.702 26.349 0.50 17.27 717 GLU A CA 1
ATOM 693 C CA B GLU A 1 89 ? 24.292 22.714 26.331 0.50 17.44 717 GLU A CA 1
ATOM 694 C C . GLU A 1 89 ? 22.961 22.427 25.655 1.00 17.24 717 GLU A C 1
ATOM 695 O O . GLU A 1 89 ? 22.933 22.021 24.491 1.00 16.05 717 GLU A O 1
ATOM 706 N N . LEU A 1 90 ? 21.862 22.644 26.374 1.00 16.33 718 LEU A N 1
ATOM 707 C CA . LEU A 1 90 ? 20.543 22.491 25.774 1.00 16.22 718 LEU A CA 1
ATOM 708 C C . LEU A 1 90 ? 19.558 23.387 26.501 1.00 15.99 718 LEU A C 1
ATOM 709 O O . LEU A 1 90 ? 19.816 23.798 27.625 1.00 15.83 718 LEU A O 1
ATOM 714 N N . LYS A 1 91 ? 18.448 23.716 25.861 1.00 15.24 719 LYS A N 1
ATOM 715 C CA . LYS A 1 91 ? 17.346 24.324 26.594 1.00 15.50 719 LYS A CA 1
ATOM 716 C C . LYS A 1 91 ? 16.322 23.221 26.889 1.00 15.10 719 LYS A C 1
ATOM 717 O O . LYS A 1 91 ? 16.081 22.344 26.052 1.00 14.86 719 LYS A O 1
ATOM 723 N N . MET A 1 92 ? 15.768 23.245 28.092 1.00 14.78 720 MET A N 1
ATOM 724 C CA . MET A 1 92 ? 14.763 22.243 28.491 1.00 14.57 720 MET A CA 1
ATOM 725 C C . MET A 1 92 ? 13.649 22.934 29.262 1.00 14.03 720 MET A C 1
ATOM 726 O O . MET A 1 92 ? 13.905 23.921 29.979 1.00 12.84 720 MET A O 1
ATOM 731 N N . ARG A 1 93 ? 12.416 22.436 29.115 1.00 13.08 721 ARG A N 1
ATOM 732 C CA . ARG A 1 93 ? 11.294 22.852 29.943 0.50 12.19 721 ARG A CA 1
ATOM 733 C C . ARG A 1 93 ? 10.642 21.559 30.441 1.00 14.21 721 ARG A C 1
ATOM 734 O O . ARG A 1 93 ? 10.330 20.673 29.632 1.00 14.40 721 ARG A O 1
ATOM 742 N N . ILE A 1 94 ? 10.450 21.421 31.745 1.00 13.39 722 ILE A N 1
ATOM 743 C CA . ILE A 1 94 ? 9.794 20.215 32.253 1.00 14.59 722 ILE A CA 1
ATOM 744 C C . ILE A 1 94 ? 8.391 20.618 32.666 1.00 15.67 722 ILE A C 1
ATOM 745 O O . ILE A 1 94 ? 8.210 21.236 33.718 1.00 15.86 722 ILE A O 1
ATOM 750 N N . ASP A 1 95 ? 7.409 20.305 3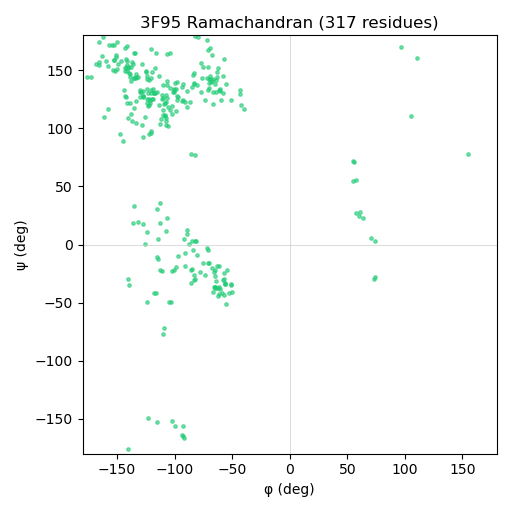1.821 1.00 15.37 723 ASP A N 1
ATOM 751 C CA . ASP A 1 95 ? 6.027 20.685 32.139 1.00 16.66 723 ASP A CA 1
ATOM 752 C C . ASP A 1 95 ? 5.286 19.689 33.025 1.00 16.93 723 ASP A C 1
ATOM 753 O O . ASP A 1 95 ? 4.340 20.055 33.715 1.00 16.18 723 ASP A O 1
ATOM 758 N N . LYS A 1 96 ? 5.739 18.441 33.052 1.00 16.52 724 LYS A N 1
ATOM 759 C CA . LYS A 1 96 ? 5.259 17.535 34.088 1.00 17.30 724 LYS A CA 1
ATOM 760 C C . LYS A 1 96 ? 6.410 16.723 34.628 1.00 17.02 724 LYS A C 1
ATOM 761 O O . LYS A 1 96 ? 6.983 15.905 33.905 1.00 15.99 724 LYS A O 1
ATOM 767 N N . ALA A 1 97 ? 6.763 16.982 35.896 1.00 17.26 725 ALA A N 1
ATOM 768 C CA . ALA A 1 97 ? 7.864 16.273 36.570 1.00 17.69 725 ALA A CA 1
ATOM 769 C C . ALA A 1 97 ? 7.567 14.784 36.708 1.00 17.86 725 ALA A C 1
ATOM 770 O O . ALA A 1 97 ? 6.399 14.370 36.767 1.00 18.75 725 ALA A O 1
ATOM 772 N N . PRO A 1 98 ? 8.619 13.959 36.677 1.00 18.77 726 PRO A N 1
ATOM 773 C CA . PRO A 1 98 ? 8.386 12.510 36.709 1.00 19.84 726 PRO A CA 1
ATOM 774 C C . PRO A 1 98 ? 7.974 12.064 38.093 1.00 22.10 726 PRO A C 1
ATOM 775 O O . PRO A 1 98 ? 8.689 12.319 39.061 1.00 23.38 726 PRO A O 1
ATOM 779 N N . GLU A 1 99 ? 6.836 11.397 38.193 1.00 24.87 727 GLU A N 1
ATOM 780 C CA . GLU A 1 99 ? 6.399 10.931 39.512 1.00 27.39 727 GLU A CA 1
ATOM 781 C C . GLU A 1 99 ? 7.329 9.867 40.117 1.00 27.15 727 GLU A C 1
ATOM 782 O O . GLU A 1 99 ? 7.575 9.868 41.339 1.00 27.55 727 GLU A O 1
ATOM 788 N N . GLN A 1 100 ? 7.863 8.985 39.274 1.00 25.96 728 GLN A N 1
ATOM 789 C CA . GLN A 1 100 ? 8.778 7.935 39.739 1.00 26.60 728 GLN A CA 1
ATOM 790 C C . GLN A 1 100 ? 10.214 8.092 39.244 1.00 25.52 728 GLN A C 1
ATOM 791 O O . GLN A 1 100 ? 11.000 7.141 39.238 1.00 27.03 728 GLN A O 1
ATOM 797 N N . GLY A 1 101 ? 10.535 9.295 38.808 1.00 23.33 729 GLY A N 1
ATOM 798 C CA . GLY A 1 101 ? 11.894 9.676 38.536 1.00 20.51 729 GLY A CA 1
ATOM 799 C C . GLY A 1 101 ? 12.251 9.539 37.067 1.00 19.03 729 GLY A C 1
ATOM 800 O O . GLY A 1 101 ? 11.511 8.948 36.277 1.00 17.95 729 GLY A O 1
ATOM 801 N N . ALA A 1 102 ? 13.421 10.064 36.733 1.00 18.01 730 ALA A N 1
ATOM 802 C CA . ALA A 1 102 ? 13.959 10.040 35.378 1.00 16.80 730 ALA A CA 1
ATOM 803 C C . ALA A 1 102 ? 15.466 10.210 35.435 1.00 17.46 730 ALA A C 1
ATOM 804 O O . ALA A 1 102 ? 15.984 10.812 36.373 1.00 16.21 730 ALA A O 1
ATOM 806 N N . ASN A 1 103 ? 16.149 9.683 34.418 1.00 17.15 731 ASN A N 1
ATOM 807 C CA . ASN A 1 103 ? 17.602 9.680 34.308 1.00 18.34 731 ASN A CA 1
ATOM 808 C C . ASN A 1 103 ? 17.971 10.470 33.075 1.00 16.96 731 ASN A C 1
ATOM 809 O O . ASN A 1 103 ? 17.398 10.253 31.999 1.00 15.96 731 ASN A O 1
ATOM 814 N N . LEU A 1 104 ? 18.899 11.407 33.233 1.00 17.21 732 LEU A N 1
ATOM 815 C CA . LEU A 1 104 ? 19.498 12.109 32.096 1.00 17.05 732 LEU A CA 1
ATOM 816 C C . LEU A 1 104 ? 20.939 11.647 31.902 1.00 17.74 732 LEU A C 1
ATOM 817 O O . LEU A 1 104 ? 21.797 11.912 32.745 1.00 17.75 732 LEU A O 1
ATOM 822 N N . GLN A 1 105 ? 21.202 10.926 30.810 1.00 17.42 733 GLN A N 1
ATOM 823 C CA . GLN A 1 105 ? 22.552 10.449 30.528 1.00 17.70 733 GLN A CA 1
ATOM 824 C C . GLN A 1 105 ? 23.157 11.257 29.371 1.00 17.18 733 GLN A C 1
ATOM 825 O O . GLN A 1 105 ? 22.439 11.648 28.447 1.00 17.64 733 GLN A O 1
ATOM 831 N N . VAL A 1 106 ? 24.449 11.580 29.455 1.00 17.12 734 VAL A N 1
ATOM 832 C CA . VAL A 1 106 ? 25.066 12.462 28.482 1.00 17.22 734 VAL A CA 1
ATOM 833 C C . VAL A 1 106 ? 26.343 11.819 27.936 1.00 18.48 734 VAL A C 1
ATOM 834 O O . VAL A 1 106 ? 27.180 11.291 28.710 1.00 17.69 734 VAL A O 1
ATOM 838 N N . MET A 1 107 ? 26.447 11.820 26.610 1.00 19.55 735 MET A N 1
ATOM 839 C CA . MET A 1 107 ? 27.625 11.316 25.881 1.00 21.02 735 MET A CA 1
ATOM 840 C C . MET A 1 107 ? 27.951 9.860 26.254 1.00 21.97 735 MET A C 1
ATOM 841 O O . MET A 1 107 ? 28.949 9.541 26.955 1.00 20.93 735 MET A O 1
ATOM 846 N N . CYS A 1 108 ? 27.069 8.977 25.791 1.00 22.30 736 CYS A N 1
ATOM 847 C CA . CYS A 1 108 ? 27.113 7.566 26.132 1.00 24.32 736 CYS A CA 1
ATOM 848 C C . CYS A 1 108 ? 27.733 6.777 24.993 1.00 25.58 736 CYS A C 1
ATOM 849 O O . CYS A 1 108 ? 27.364 6.956 23.834 1.00 25.18 736 CYS A O 1
ATOM 852 N N . SER A 1 109 ? 28.658 5.894 25.346 1.00 27.51 737 SER A N 1
ATOM 853 C CA . SER A 1 109 ? 29.182 4.925 24.392 1.00 29.93 737 SER A CA 1
ATOM 854 C C . SER A 1 109 ? 28.362 3.664 24.533 1.00 31.01 737 SER A C 1
ATOM 855 O O . SER A 1 109 ? 27.275 3.681 25.120 1.00 30.91 737 SER A O 1
ATOM 858 N N . GLU A 1 110 ? 28.878 2.564 23.992 1.00 32.60 738 GLU A N 1
ATOM 859 C CA . GLU A 1 110 ? 28.271 1.266 24.204 1.00 34.05 738 GLU A CA 1
ATOM 860 C C . GLU A 1 110 ? 28.010 1.012 25.678 1.00 34.93 738 GLU A C 1
ATOM 861 O O . GLU A 1 110 ? 26.934 0.514 26.027 1.00 36.00 738 GLU A O 1
ATOM 862 N N . SER A 1 111 ? 28.960 1.394 26.549 1.00 35.71 739 SER A N 1
ATOM 863 C CA . SER A 1 111 ? 28.917 0.941 27.949 1.00 35.70 739 SER A CA 1
ATOM 864 C C . SER A 1 111 ? 29.115 1.624 29.318 1.00 35.41 739 SER A C 1
ATOM 865 O O . SER A 1 111 ? 29.773 1.007 30.157 1.00 36.70 739 SER A O 1
ATOM 866 N N . ASN A 1 112 ? 28.774 2.893 29.581 1.00 34.53 740 ASN A N 1
ATOM 867 C CA . ASN A 1 112 ? 29.559 4.016 29.121 1.00 32.01 740 ASN A CA 1
ATOM 868 C C . ASN A 1 112 ? 28.884 5.355 28.923 1.00 29.26 740 ASN A C 1
ATOM 869 O O . ASN A 1 112 ? 28.652 5.680 27.793 1.00 29.26 740 ASN A O 1
ATOM 870 N N . CYS A 1 113 ? 28.597 6.136 29.982 1.00 27.75 741 CYS A N 1
ATOM 871 C CA . CYS A 1 113 ? 28.209 7.579 29.794 1.00 25.98 741 CYS A CA 1
ATOM 872 C C . CYS A 1 113 ? 29.123 8.562 30.532 1.00 25.47 741 CYS A C 1
ATOM 873 O O . CYS A 1 113 ? 29.535 8.289 31.670 1.00 25.23 741 CYS A O 1
ATOM 876 N N . LEU A 1 114 ? 29.417 9.708 29.905 1.00 24.08 742 LEU A N 1
ATOM 877 C CA . LEU A 1 114 ? 30.228 10.757 30.549 1.00 23.93 742 LEU A CA 1
ATOM 878 C C . LEU A 1 114 ? 29.526 11.362 31.775 1.00 23.41 742 LEU A C 1
ATOM 879 O O . LEU A 1 114 ? 30.177 11.660 32.784 1.00 22.82 742 LEU A O 1
ATOM 884 N N . ARG A 1 115 ? 28.201 11.507 31.703 1.00 21.95 743 ARG A N 1
ATOM 885 C CA . ARG A 1 115 ? 27.420 11.970 32.849 1.00 20.94 743 ARG A CA 1
ATOM 886 C C . ARG A 1 115 ? 26.172 11.132 33.013 1.00 21.15 743 ARG A C 1
ATOM 887 O O . ARG A 1 115 ? 25.558 10.715 32.024 1.00 20.33 743 ARG A O 1
ATOM 895 N N . ASP A 1 116 ? 25.805 10.898 34.275 1.00 21.32 744 ASP A N 1
ATOM 896 C CA . ASP A 1 116 ? 24.598 10.180 34.627 1.00 21.80 744 ASP A CA 1
ATOM 897 C C . ASP A 1 116 ? 23.900 10.987 35.730 1.00 21.25 744 ASP A C 1
ATOM 898 O O . ASP A 1 116 ? 24.367 11.010 36.879 1.00 21.35 744 ASP A O 1
ATOM 903 N N . ILE A 1 117 ? 22.818 11.687 35.381 1.00 18.82 745 ILE A N 1
ATOM 904 C CA . ILE A 1 117 ? 22.243 12.689 36.287 1.00 18.47 745 ILE A CA 1
ATOM 905 C C . ILE A 1 117 ? 20.805 12.312 36.582 1.00 18.71 745 ILE A C 1
ATOM 906 O O . ILE A 1 117 ? 20.013 12.228 35.656 1.00 17.83 745 ILE A O 1
ATOM 911 N N . ASP A 1 118 ? 20.447 12.119 37.860 1.00 18.22 746 ASP A N 1
ATOM 912 C CA . ASP A 1 118 ? 19.033 11.923 38.203 1.00 17.94 746 ASP A CA 1
ATOM 913 C C . ASP A 1 118 ? 18.253 13.239 38.071 1.00 16.99 746 ASP A C 1
ATOM 914 O O . ASP A 1 118 ? 18.773 14.336 38.415 1.00 16.61 746 ASP A O 1
ATOM 919 N N . PHE A 1 119 ? 17.015 13.154 37.605 1.00 15.55 747 PHE A N 1
ATOM 920 C CA . PHE A 1 119 ? 16.204 14.380 37.533 1.00 15.30 747 PHE A CA 1
ATOM 921 C C . PHE A 1 119 ? 16.053 15.067 38.891 1.00 16.05 747 PHE A C 1
ATOM 922 O O . PHE A 1 119 ? 15.940 16.292 38.948 1.00 15.71 747 PHE A O 1
ATOM 930 N N . SER A 1 120 ? 16.063 14.289 39.968 1.00 16.43 748 SER A N 1
ATOM 931 C CA . SER A 1 120 ? 15.938 14.868 41.322 1.00 17.53 748 SER A CA 1
ATOM 932 C C . SER A 1 120 ? 17.031 15.903 41.604 1.00 17.40 748 SER A C 1
ATOM 933 O O . SER A 1 120 ? 16.814 16.835 42.377 1.00 18.58 748 SER A O 1
ATOM 936 N N . SER A 1 121 ? 18.196 15.728 40.993 1.00 17.28 749 SER A N 1
ATOM 937 C CA . SER A 1 121 ? 19.346 16.613 41.215 1.00 18.06 749 SER A CA 1
ATOM 938 C C . SER A 1 121 ? 19.140 18.044 40.724 1.00 17.14 749 SER A C 1
ATOM 939 O O . SER A 1 121 ? 19.845 18.939 41.181 1.00 16.58 749 SER A O 1
ATOM 942 N N . PHE A 1 122 ? 18.238 18.241 39.758 1.00 16.57 750 PHE A N 1
ATOM 943 C CA . PHE A 1 122 ? 17.932 19.597 39.275 1.00 15.61 750 PHE A CA 1
ATOM 944 C C . PHE A 1 122 ? 16.442 19.895 39.179 1.00 15.06 750 PHE A C 1
ATOM 945 O O . PHE A 1 122 ? 16.045 20.841 38.492 1.00 14.73 750 PHE A O 1
ATOM 953 N N . SER A 1 123 ? 15.626 19.111 39.874 1.00 15.05 751 SER A N 1
ATOM 954 C CA . SER A 1 123 ? 14.165 19.239 39.737 1.00 14.85 751 SER A CA 1
ATOM 955 C C . SER A 1 123 ? 13.660 20.593 40.250 1.00 15.39 751 SER A C 1
ATOM 956 O O . SER A 1 123 ? 12.762 21.182 39.659 1.00 14.61 751 SER A O 1
ATOM 959 N N . GLN A 1 124 ? 14.264 21.102 41.330 1.00 15.83 752 GLN A N 1
ATOM 960 C CA A GLN A 1 124 ? 13.784 22.339 41.907 0.00 15.71 752 GLN A CA 1
ATOM 961 C CA B GLN A 1 124 ? 13.771 22.347 41.905 0.50 15.80 752 GLN A CA 1
ATOM 962 C C . GLN A 1 124 ? 13.999 23.499 40.953 1.00 16.76 752 GLN A C 1
ATOM 963 O O . GLN A 1 124 ? 13.105 24.290 40.735 1.00 16.64 752 GLN A O 1
ATOM 974 N N . LEU A 1 125 ? 15.178 23.572 40.346 1.00 17.09 753 LEU A N 1
ATOM 975 C CA . LEU A 1 125 ? 15.433 24.668 39.416 1.00 17.13 753 LEU A CA 1
ATOM 976 C C . LEU A 1 125 ? 14.543 24.632 38.156 1.00 17.19 753 LEU A C 1
ATOM 977 O O . LEU A 1 125 ? 14.338 25.662 37.511 1.00 16.82 753 LEU A O 1
ATOM 982 N N . MET A 1 126 ? 14.009 23.447 37.830 1.00 16.20 754 MET A N 1
ATOM 983 C CA . MET A 1 126 ? 13.082 23.265 36.714 1.00 17.20 754 MET A CA 1
ATOM 984 C C . MET A 1 126 ? 11.582 23.406 37.086 1.00 17.36 754 MET A C 1
ATOM 985 O O . MET A 1 126 ? 10.703 23.392 36.216 1.00 16.71 754 MET A O 1
ATOM 990 N N . ALA A 1 127 ? 11.293 23.528 38.383 1.00 18.30 755 ALA A N 1
ATOM 991 C CA . ALA A 1 127 ? 9.942 23.328 38.910 1.00 18.00 755 ALA A CA 1
ATOM 992 C C . ALA A 1 127 ? 8.969 24.428 38.503 1.00 18.28 755 ALA A C 1
ATOM 993 O O . ALA A 1 127 ? 7.743 24.250 38.605 1.00 19.19 755 ALA A O 1
ATOM 995 N N . ASP A 1 128 ? 9.500 25.553 38.024 1.00 16.95 756 ASP A N 1
ATOM 996 C CA . ASP A 1 128 ? 8.644 26.620 37.498 1.00 18.60 756 ASP A CA 1
ATOM 997 C C . ASP A 1 128 ? 7.983 26.257 36.145 1.00 17.95 756 ASP A C 1
ATOM 998 O O . ASP A 1 128 ? 7.153 27.016 35.649 1.00 19.10 756 ASP A O 1
ATOM 1003 N N . LYS A 1 129 ? 8.346 25.097 35.588 1.00 17.19 757 LYS A N 1
ATOM 1004 C CA . LYS A 1 129 ? 7.829 24.626 34.291 1.00 17.82 757 LYS A CA 1
ATOM 1005 C C . LYS A 1 129 ? 8.109 25.625 33.165 1.00 17.73 757 LYS A C 1
ATOM 1006 O O . LYS A 1 129 ? 7.379 25.682 32.172 1.00 18.04 757 LYS A O 1
ATOM 1012 N N . SER A 1 130 ? 9.173 26.406 33.327 1.00 18.10 758 SER A N 1
ATOM 1013 C CA . SER A 1 130 ? 9.618 27.353 32.321 1.00 17.84 758 SER A CA 1
ATOM 1014 C C . SER A 1 130 ? 10.834 26.786 31.611 1.00 16.89 758 SER A C 1
ATOM 1015 O O . SER A 1 130 ? 11.460 25.851 32.098 1.00 15.26 758 SER A O 1
ATOM 1018 N N . TRP A 1 131 ? 11.172 27.377 30.473 1.00 15.97 759 TRP A N 1
ATOM 1019 C CA . TRP A 1 131 ? 12.407 27.034 29.773 1.00 16.21 759 TRP A CA 1
ATOM 1020 C C . TRP A 1 131 ? 13.605 27.491 30.583 1.00 16.39 759 TRP A C 1
ATOM 1021 O O . TRP A 1 131 ? 13.552 28.586 31.208 1.00 16.11 759 TRP A O 1
ATOM 1032 N N . HIS A 1 132 ? 14.657 26.666 30.592 1.00 15.93 760 HIS A N 1
ATOM 1033 C CA . HIS A 1 132 ? 15.980 27.011 31.148 1.00 16.11 760 HIS A CA 1
ATOM 1034 C C . HIS A 1 132 ? 17.089 26.501 30.244 1.00 16.65 760 HIS A C 1
ATOM 1035 O O . HIS A 1 132 ? 16.967 25.429 29.631 1.00 16.14 760 HIS A O 1
ATOM 1042 N N . THR A 1 133 ? 18.162 27.270 30.146 1.00 15.62 761 THR A N 1
ATOM 1043 C CA . THR A 1 133 ? 19.335 26.827 29.426 1.00 16.42 761 THR A CA 1
ATOM 1044 C C . THR A 1 133 ? 20.250 26.087 30.405 1.00 16.03 761 THR A C 1
ATOM 1045 O O . THR A 1 133 ? 20.714 26.655 31.403 1.00 16.50 761 THR A O 1
ATOM 1049 N N . LEU A 1 134 ? 20.486 24.808 30.120 1.00 15.60 762 LEU A N 1
ATOM 1050 C CA . LEU A 1 134 ? 21.288 23.950 30.995 1.00 15.93 762 LEU A CA 1
ATOM 1051 C C . LEU A 1 134 ? 22.647 23.684 30.344 1.00 17.16 762 LEU A C 1
ATOM 1052 O O . LEU A 1 134 ? 22.714 23.308 29.153 1.00 17.22 762 LEU A O 1
ATOM 1057 N N . ALA A 1 135 ? 23.726 23.921 31.090 1.00 16.62 763 ALA A N 1
ATOM 1058 C CA . ALA A 1 135 ? 25.071 23.593 30.629 1.00 16.86 763 ALA A CA 1
ATOM 1059 C C . ALA A 1 135 ? 25.593 22.391 31.417 1.00 17.50 763 ALA A C 1
ATOM 1060 O O . ALA A 1 135 ? 25.624 22.398 32.641 1.00 17.05 763 ALA A O 1
ATOM 1062 N N . ILE A 1 136 ? 25.934 21.323 30.707 1.00 16.85 764 ILE A N 1
ATOM 1063 C CA . ILE A 1 136 ? 26.316 20.080 31.378 1.00 17.59 764 ILE A CA 1
ATOM 1064 C C . ILE A 1 136 ? 27.794 19.753 31.167 1.00 17.70 764 ILE A C 1
ATOM 1065 O O . ILE A 1 136 ? 28.185 19.303 30.085 1.00 16.76 764 ILE A O 1
ATOM 1070 N N . PRO A 1 137 ? 28.623 19.987 32.202 1.00 18.02 765 PRO A N 1
ATOM 1071 C CA . PRO A 1 137 ? 30.049 19.702 32.016 1.00 18.60 765 PRO A CA 1
ATOM 1072 C C . PRO A 1 137 ? 30.213 18.221 31.708 1.00 19.40 765 PRO A C 1
ATOM 1073 O O . PRO A 1 137 ? 29.584 17.377 32.354 1.00 17.47 765 PRO A O 1
ATOM 1077 N N . LEU A 1 138 ? 31.011 17.918 30.692 1.00 20.62 766 LEU A N 1
ATOM 1078 C CA . LEU A 1 138 ? 31.161 16.527 30.247 1.00 23.53 766 LEU A CA 1
ATOM 1079 C C . LEU A 1 138 ? 32.078 15.719 31.156 1.00 25.98 766 LEU A C 1
ATOM 1080 O O . LEU A 1 138 ? 31.983 14.490 31.230 1.00 27.48 766 LEU A O 1
ATOM 1085 N N . HIS A 1 139 ? 32.961 16.408 31.861 1.00 29.02 767 HIS A N 1
ATOM 1086 C CA . HIS A 1 139 ? 33.898 15.694 32.712 1.00 31.28 767 HIS A CA 1
ATOM 1087 C C . HIS A 1 139 ? 33.924 16.171 34.158 1.00 32.00 767 HIS A C 1
ATOM 1088 O O . HIS A 1 139 ? 34.041 17.359 34.436 1.00 32.31 767 HIS A O 1
ATOM 1095 N N . CYS A 1 140 ? 33.777 15.218 35.060 1.00 33.26 768 CYS A N 1
ATOM 1096 C CA . CYS A 1 140 ? 33.800 15.483 36.484 1.00 35.10 768 CYS A CA 1
ATOM 1097 C C . CYS A 1 140 ? 35.222 15.481 37.050 1.00 36.25 768 CYS A C 1
ATOM 1098 O O . CYS A 1 140 ? 35.787 16.546 37.317 1.00 37.58 768 CYS A O 1
ATOM 1101 N N . GLN A 1 148 ? 34.095 4.233 24.102 1.00 36.89 776 GLN A N 1
ATOM 1102 C CA . GLN A 1 148 ? 34.718 5.501 23.757 1.00 36.23 776 GLN A CA 1
ATOM 1103 C C . GLN A 1 148 ? 34.038 6.232 22.577 1.00 34.74 776 GLN A C 1
ATOM 1104 O O . GLN A 1 148 ? 33.779 7.423 22.686 1.00 34.95 776 GLN A O 1
ATOM 1110 N N . PRO A 1 149 ? 33.775 5.546 21.442 1.00 33.03 777 PRO A N 1
ATOM 1111 C CA . PRO A 1 149 ? 32.945 6.247 20.438 1.00 31.17 777 PRO A CA 1
ATOM 1112 C C . PRO A 1 149 ? 31.537 6.494 20.999 1.00 28.97 777 PRO A C 1
ATOM 1113 O O . PRO A 1 149 ? 30.977 5.625 21.652 1.00 27.98 777 PRO A O 1
ATOM 1117 N N . ILE A 1 150 ? 30.990 7.678 20.750 1.00 26.41 778 ILE A N 1
ATOM 1118 C CA . ILE A 1 150 ? 29.709 8.066 21.341 1.00 24.32 778 ILE A CA 1
ATOM 1119 C C . ILE A 1 150 ? 28.542 7.628 20.443 1.00 23.23 778 ILE A C 1
ATOM 1120 O O . ILE A 1 150 ? 28.562 7.861 19.236 1.00 22.69 778 ILE A O 1
ATOM 1125 N N . THR A 1 151 ? 27.537 7.001 21.047 1.00 22.61 779 THR A N 1
ATOM 1126 C CA . THR A 1 151 ? 26.300 6.677 20.332 1.00 23.16 779 THR A CA 1
ATOM 1127 C C . THR A 1 151 ? 25.145 7.625 20.685 1.00 21.75 779 THR A C 1
ATOM 1128 O O . THR A 1 151 ? 24.476 8.135 19.798 1.00 22.21 779 THR A O 1
ATOM 1132 N N . ASP A 1 152 ? 24.903 7.834 21.971 1.00 20.43 780 ASP A N 1
ATOM 1133 C CA . ASP A 1 152 ? 23.819 8.723 22.411 1.00 19.48 780 ASP A CA 1
ATOM 1134 C C . ASP A 1 152 ? 24.433 10.011 22.999 1.00 18.33 780 ASP A C 1
ATOM 1135 O O . ASP A 1 152 ? 25.065 9.967 24.075 1.00 18.39 780 ASP A O 1
ATOM 1140 N N . ALA A 1 153 ? 24.275 11.142 22.297 1.00 17.44 781 ALA A N 1
ATOM 1141 C CA . ALA A 1 153 ? 24.683 12.455 22.858 1.00 16.09 781 ALA A CA 1
ATOM 1142 C C . ALA A 1 153 ? 23.928 12.760 24.174 1.00 16.81 781 ALA A C 1
ATOM 1143 O O . ALA A 1 153 ? 24.517 13.253 25.160 1.00 16.30 781 ALA A O 1
ATOM 1145 N N . LEU A 1 154 ? 22.631 12.451 24.185 1.00 16.60 782 LEU A N 1
ATOM 1146 C CA . LEU A 1 154 ? 21.834 12.429 25.404 1.00 17.32 782 LEU A CA 1
ATOM 1147 C C . LEU A 1 154 ? 20.817 11.291 25.397 1.00 16.52 782 LEU A C 1
ATOM 1148 O O . LEU A 1 154 ? 20.352 10.865 24.346 1.00 15.86 782 LEU A O 1
ATOM 1153 N N . ARG A 1 155 ? 20.457 10.825 26.577 1.00 16.54 783 ARG A N 1
ATOM 1154 C CA . ARG A 1 155 ? 19.446 9.794 26.709 1.00 16.58 783 ARG A CA 1
ATOM 1155 C C . ARG A 1 155 ? 18.626 10.135 27.943 1.00 16.16 783 ARG A C 1
ATOM 1156 O O . ARG A 1 155 ? 19.191 10.396 29.014 1.00 17.15 783 ARG A O 1
ATOM 1164 N N . ILE A 1 156 ? 17.309 10.202 27.787 1.00 14.65 784 ILE A N 1
ATOM 1165 C CA . ILE A 1 156 ? 16.423 10.441 28.931 1.00 14.17 784 ILE A CA 1
ATOM 1166 C C . ILE A 1 156 ? 15.506 9.223 29.064 1.00 14.56 784 ILE A C 1
ATOM 1167 O O . ILE A 1 156 ? 14.828 8.840 28.116 1.00 13.79 784 ILE A O 1
ATOM 1172 N N . THR A 1 157 ? 15.512 8.630 30.247 1.00 14.51 785 THR A N 1
ATOM 1173 C CA . THR A 1 157 ? 14.711 7.447 30.546 1.00 14.80 785 THR A CA 1
ATOM 1174 C C . THR A 1 157 ? 13.752 7.738 31.697 1.00 15.15 785 THR A C 1
ATOM 1175 O O . THR A 1 157 ? 14.151 8.300 32.740 1.00 15.04 785 THR A O 1
ATOM 1179 N N . SER A 1 158 ? 12.491 7.344 31.516 1.00 14.98 786 SER A N 1
ATOM 1180 C CA . SER A 1 158 ? 11.446 7.551 32.528 1.00 15.64 786 SER A CA 1
ATOM 1181 C C . SER A 1 158 ? 10.222 6.679 32.191 1.00 16.52 786 SER A C 1
ATOM 1182 O O . SER A 1 158 ? 10.192 6.026 31.137 1.00 15.82 786 SER A O 1
ATOM 1185 N N . GLN A 1 159 ? 9.230 6.662 33.080 1.00 17.48 787 GLN A N 1
ATOM 1186 C CA . GLN A 1 159 ? 7.953 5.984 32.805 1.00 19.13 787 GLN A CA 1
ATOM 1187 C C . GLN A 1 159 ? 6.837 6.994 32.642 1.00 18.38 787 GLN A C 1
ATOM 1188 O O . GLN A 1 159 ? 5.806 6.715 32.034 1.00 19.15 787 GLN A O 1
ATOM 1194 N N . ASN A 1 160 ? 7.014 8.184 33.206 1.00 18.27 788 ASN A N 1
ATOM 1195 C CA . ASN A 1 160 ? 5.952 9.166 33.161 1.00 17.72 788 ASN A CA 1
ATOM 1196 C C . ASN A 1 160 ? 6.550 10.555 33.365 1.00 16.88 788 ASN A C 1
ATOM 1197 O O . ASN A 1 160 ? 7.091 10.842 34.432 1.00 17.54 788 ASN A O 1
ATOM 1202 N N . LEU A 1 161 ? 6.434 11.400 32.348 1.00 14.60 789 LEU A N 1
ATOM 1203 C CA . LEU A 1 161 ? 7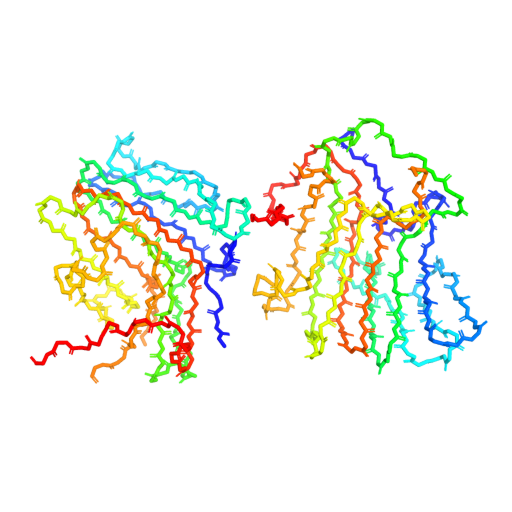.266 12.620 32.265 1.00 13.71 789 LEU A CA 1
ATOM 1204 C C . LEU A 1 161 ? 6.812 13.408 31.051 1.00 12.98 789 LEU A C 1
ATOM 1205 O O . LEU A 1 161 ? 6.420 12.824 30.049 1.00 12.96 789 LEU A O 1
ATOM 1210 N N . SER A 1 162 ? 6.838 14.735 31.163 1.00 12.01 790 SER A N 1
ATOM 1211 C CA A SER A 1 162 ? 6.613 15.568 29.956 0.00 11.56 790 SER A CA 1
ATOM 1212 C CA B SER A 1 162 ? 6.616 15.590 30.011 0.50 11.41 790 SER A CA 1
ATOM 1213 C C . SER A 1 162 ? 7.618 16.748 30.016 1.00 12.87 790 SER A C 1
ATOM 1214 O O . SER A 1 162 ? 7.705 17.521 30.990 1.00 12.63 790 SER A O 1
ATOM 1219 N N . LEU A 1 163 ? 8.332 16.896 28.901 1.00 12.12 791 LEU A N 1
ATOM 1220 C CA . LEU A 1 163 ? 9.323 17.949 28.786 1.00 12.55 791 LEU A CA 1
ATOM 1221 C C . LEU A 1 163 ? 9.518 18.295 27.328 1.00 13.02 791 LEU A C 1
ATOM 1222 O O . LEU A 1 163 ? 8.996 17.623 26.454 1.00 12.64 791 LEU A O 1
ATOM 1227 N N . ALA A 1 164 ? 10.275 19.356 27.093 1.00 13.04 792 ALA A N 1
ATOM 1228 C CA . ALA A 1 164 ? 10.615 19.754 25.734 1.00 13.23 792 ALA A CA 1
ATOM 1229 C C . ALA A 1 164 ? 12.072 20.148 25.728 1.00 13.42 792 ALA A C 1
ATOM 1230 O O . ALA A 1 164 ? 12.603 20.561 26.753 1.00 12.63 792 ALA A O 1
ATOM 1232 N N . ILE A 1 165 ? 12.711 20.002 24.570 1.00 12.60 793 ILE A N 1
ATOM 1233 C CA . ILE A 1 165 ? 14.147 20.236 24.412 1.00 14.05 793 ILE A CA 1
ATOM 1234 C C . ILE A 1 165 ? 14.340 21.118 23.178 1.00 13.42 793 ILE A C 1
ATOM 1235 O O . ILE A 1 165 ? 13.609 20.982 22.211 1.00 13.57 793 ILE A O 1
ATOM 1240 N N . ALA A 1 166 ? 15.323 22.016 23.223 1.00 13.15 794 ALA A N 1
ATOM 1241 C CA . ALA A 1 166 ? 15.706 22.808 22.068 1.00 13.31 794 ALA A CA 1
ATOM 1242 C C . ALA A 1 166 ? 17.184 23.168 22.147 1.00 13.24 794 ALA A C 1
ATOM 1243 O O . ALA A 1 166 ? 17.776 23.119 23.217 1.00 12.88 794 ALA A O 1
ATOM 1245 N N . ASP A 1 167 ? 17.759 23.547 21.008 1.00 13.87 795 ASP A N 1
ATOM 1246 C CA . ASP A 1 167 ? 19.039 24.257 20.976 1.00 14.64 795 ASP A CA 1
ATOM 1247 C C . ASP A 1 167 ? 20.141 23.450 21.666 1.00 14.52 795 ASP A C 1
ATOM 1248 O O . ASP A 1 167 ? 20.801 23.907 22.644 1.00 16.35 795 ASP A O 1
ATOM 1253 N N . VAL A 1 168 ? 20.330 22.222 21.194 1.00 14.01 796 VAL A N 1
ATOM 1254 C CA . VAL A 1 168 ? 21.284 21.305 21.801 1.00 14.29 796 VAL A CA 1
ATOM 1255 C C . VAL A 1 168 ? 22.599 21.416 21.075 1.00 14.86 796 VAL A C 1
ATOM 1256 O O . VAL A 1 168 ? 22.661 21.230 19.845 1.00 14.82 796 VAL A O 1
ATOM 1260 N N . ALA A 1 169 ? 23.663 21.715 21.820 1.00 14.85 797 ALA A N 1
ATOM 1261 C CA . ALA A 1 169 ? 24.980 21.853 21.181 1.00 15.01 797 ALA A CA 1
ATOM 1262 C C . ALA A 1 169 ? 26.108 21.517 22.131 1.00 16.69 797 ALA A C 1
ATOM 1263 O O . ALA A 1 169 ? 25.961 21.700 23.349 1.00 16.67 797 ALA A O 1
ATOM 1265 N N . LEU A 1 170 ? 27.222 20.993 21.584 1.00 17.40 798 LEU A N 1
ATOM 1266 C CA . LEU A 1 170 ? 28.456 20.875 22.353 1.00 18.48 798 LEU A CA 1
ATOM 1267 C C . LEU A 1 170 ? 29.131 22.255 22.348 1.00 19.49 798 LEU A C 1
ATOM 1268 O O . LEU A 1 170 ? 29.152 22.922 21.320 1.00 18.37 798 LEU A O 1
ATOM 1273 N N . THR A 1 171 ? 29.645 22.684 23.504 1.00 20.16 799 THR A N 1
ATOM 1274 C CA . THR A 1 171 ? 30.277 23.988 23.614 1.00 21.76 799 THR A CA 1
ATOM 1275 C C . THR A 1 171 ? 31.479 23.951 24.558 1.00 23.34 799 THR A C 1
ATOM 1276 O O . THR A 1 171 ? 31.529 23.147 25.496 1.00 22.96 799 THR A O 1
ATOM 1280 N N . ILE A 1 172 ? 32.439 24.841 24.320 1.00 25.07 800 ILE A N 1
ATOM 1281 C CA . ILE A 1 172 ? 33.599 24.901 25.207 1.00 28.12 800 ILE A CA 1
ATOM 1282 C C . ILE A 1 172 ? 33.337 25.894 26.319 1.00 30.21 800 ILE A C 1
ATOM 1283 O O . ILE A 1 172 ? 34.011 25.855 27.344 1.00 31.61 800 ILE A O 1
ATOM 1288 N N . LYS A 1 173 ? 32.357 26.771 26.087 1.00 32.25 801 LYS A N 1
ATOM 1289 C CA . LYS A 1 173 ? 31.888 27.717 27.099 1.00 34.64 801 LYS A CA 1
ATOM 1290 C C . LYS A 1 173 ? 30.363 27.882 27.128 1.00 34.70 801 LYS A C 1
ATOM 1291 O O . LYS A 1 173 ? 29.745 28.309 26.127 1.00 35.37 801 LYS A O 1
ATOM 1297 N N . PRO A 1 174 ? 29.773 27.593 28.298 1.00 34.99 802 PRO A N 1
ATOM 1298 C CA . PRO A 1 174 ? 28.360 27.748 28.603 1.00 34.68 802 PRO A CA 1
ATOM 1299 C C . PRO A 1 174 ? 27.887 29.183 28.348 1.00 34.56 802 PRO A C 1
ATOM 1300 O O . PRO A 1 174 ? 28.608 30.149 28.662 1.00 34.31 802 PRO A O 1
ATOM 1304 N N . SER A 1 175 ? 26.703 29.319 27.758 1.00 34.05 803 SER A N 1
ATOM 1305 C CA . SER A 1 175 ? 26.130 30.637 27.494 1.00 33.95 803 SER A CA 1
ATOM 1306 C C . SER A 1 175 ? 26.019 31.398 28.814 1.00 32.89 803 SER A C 1
ATOM 1307 O O . SER A 1 175 ? 26.006 30.792 29.887 1.00 31.76 803 SER A O 1
ATOM 1310 N N . ASP A 1 176 ? 25.928 32.722 28.728 1.00 32.32 804 ASP A N 1
ATOM 1311 C CA . ASP A 1 176 ? 25.802 33.550 29.928 1.00 31.75 804 ASP A CA 1
ATOM 1312 C C . ASP A 1 176 ? 24.601 33.188 30.794 1.00 30.82 804 ASP A C 1
ATOM 1313 O O . ASP A 1 176 ? 24.721 33.100 32.018 1.00 31.88 804 ASP A O 1
ATOM 1318 N N . ASP A 1 177 ? 23.447 32.957 30.183 1.00 29.59 805 ASP A N 1
ATOM 1319 C CA A ASP A 1 177 ? 22.295 32.751 31.065 0.50 28.68 805 ASP A CA 1
ATOM 1320 C CA B ASP A 1 177 ? 22.172 32.696 30.857 0.50 28.89 805 ASP A CA 1
ATOM 1321 C C . ASP A 1 177 ? 22.078 31.280 31.439 1.00 27.76 805 ASP A C 1
ATOM 1322 O O . ASP A 1 177 ? 21.070 30.916 32.047 1.00 27.39 805 ASP A O 1
ATOM 1331 N N . SER A 1 178 ? 23.090 30.462 31.168 1.00 25.46 806 SER A N 1
ATOM 1332 C CA . SER A 1 178 ? 23.002 29.031 31.459 1.00 23.02 806 SER A CA 1
ATOM 1333 C C . SER A 1 178 ? 23.151 28.682 32.941 1.00 22.20 806 SER A C 1
ATOM 1334 O O . SER A 1 178 ? 23.798 29.405 33.712 1.00 21.23 806 SER A O 1
ATOM 1337 N N . ILE A 1 179 ? 22.535 27.568 33.316 1.00 20.06 807 ILE A N 1
ATOM 1338 C CA . ILE A 1 179 ? 22.653 26.968 34.635 1.00 19.44 807 ILE A CA 1
ATOM 1339 C C . ILE A 1 179 ? 23.474 25.687 34.465 1.00 19.31 807 ILE A C 1
ATOM 1340 O O . ILE A 1 179 ? 23.097 24.809 33.684 1.00 18.02 807 ILE A O 1
ATOM 1345 N N . SER A 1 180 ? 24.610 25.599 35.158 1.00 18.08 808 SER A N 1
ATOM 1346 C CA A SER A 1 180 ? 25.457 24.429 35.102 0.00 17.15 808 SER A CA 1
ATOM 1347 C CA B SER A 1 180 ? 25.479 24.441 35.040 0.50 17.88 808 SER A CA 1
ATOM 1348 C C . SER A 1 180 ? 25.019 23.293 35.950 1.00 18.15 808 SER A C 1
ATOM 1349 O O . SER A 1 180 ? 24.885 23.457 37.181 1.00 17.69 808 SER A O 1
ATOM 1354 N N . LEU A 1 181 ? 24.761 22.133 35.339 1.00 17.58 809 LEU A N 1
ATOM 1355 C CA . LEU A 1 181 ? 24.500 20.911 36.098 1.00 17.64 809 LEU A CA 1
ATOM 1356 C C . LEU A 1 181 ? 25.835 20.300 36.491 1.00 18.01 809 LEU A C 1
ATOM 1357 O O . LEU A 1 181 ? 26.310 19.329 35.907 1.00 18.23 809 LEU A O 1
ATOM 1362 N N . THR A 1 182 ? 26.439 20.899 37.506 1.00 18.56 810 THR A N 1
ATOM 1363 C CA . THR A 1 182 ? 27.757 20.513 37.980 1.00 19.43 810 THR A CA 1
ATOM 1364 C C . THR A 1 182 ? 27.726 19.118 38.604 1.00 20.26 810 THR A C 1
ATOM 1365 O O . THR A 1 182 ? 26.667 18.594 38.916 1.00 18.53 810 THR A O 1
ATOM 1369 N N . CYS A 1 183 ? 28.905 18.525 38.759 1.00 23.12 811 CYS A N 1
ATOM 1370 C CA . CYS A 1 183 ? 29.062 17.170 39.257 1.00 26.41 811 CYS A CA 1
ATOM 1371 C C . CYS A 1 183 ? 28.693 17.033 40.729 1.00 27.26 811 CYS A C 1
ATOM 1372 O O . CYS A 1 183 ? 28.918 17.961 41.519 1.00 26.77 811 CYS A O 1
ATOM 1375 N N . ALA A 1 184 ? 28.120 15.886 41.093 1.00 28.85 812 ALA A N 1
ATOM 1376 C CA . ALA A 1 184 ? 27.688 15.659 42.477 1.00 30.77 812 ALA A CA 1
ATOM 1377 C C . ALA A 1 184 ? 28.898 15.507 43.380 1.00 31.92 812 ALA A C 1
ATOM 1378 O O . ALA A 1 184 ? 29.905 14.939 42.963 1.00 32.55 812 ALA A O 1
ATOM 1380 N N . LYS A 1 185 ? 28.801 16.054 44.595 1.00 33.26 813 LYS A N 1
ATOM 1381 C CA . LYS A 1 185 ? 29.874 15.971 45.596 1.00 35.26 813 LYS A CA 1
ATOM 1382 C C . LYS A 1 185 ? 29.726 14.693 46.401 1.00 35.65 813 LYS A C 1
ATOM 1383 O O . LYS A 1 185 ? 30.683 13.923 46.536 1.00 37.36 813 LYS A O 1
ATOM 1389 N N . SER B 1 6 ? 6.390 22.877 47.662 1.00 25.45 634 SER B N 1
ATOM 1390 C CA . SER B 1 6 ? 7.416 23.940 47.945 1.00 24.10 634 SER B CA 1
ATOM 1391 C C . SER B 1 6 ? 7.588 24.892 46.757 1.00 23.87 634 SER B C 1
ATOM 1392 O O . SER B 1 6 ? 7.172 24.604 45.621 1.00 23.19 634 SER B O 1
ATOM 1395 N N . HIS B 1 7 ? 8.199 26.037 47.032 1.00 21.51 635 HIS B N 1
ATOM 1396 C CA . HIS B 1 7 ? 8.528 26.999 46.020 1.00 20.29 635 HIS B CA 1
ATOM 1397 C C . HIS B 1 7 ? 10.020 27.368 46.163 1.00 19.29 635 HIS B C 1
ATOM 1398 O O . HIS B 1 7 ? 10.392 28.117 47.069 1.00 18.48 635 HIS B O 1
ATOM 1405 N N . PRO B 1 8 ? 10.872 26.819 45.288 1.00 17.67 636 PRO B N 1
ATOM 1406 C CA . PRO B 1 8 ? 12.317 27.077 45.408 1.00 17.42 636 PRO B CA 1
ATOM 1407 C C . PRO B 1 8 ? 12.659 28.545 45.133 1.00 16.30 636 PRO B C 1
ATOM 1408 O O . PRO B 1 8 ? 12.032 29.191 44.277 1.00 15.78 636 PRO B O 1
ATOM 1412 N N . LEU B 1 9 ? 13.629 29.068 45.885 1.00 14.79 637 LEU B N 1
ATOM 1413 C CA . LEU B 1 9 ? 14.058 30.444 45.707 1.00 13.56 637 LEU B CA 1
ATOM 1414 C C . LEU B 1 9 ? 15.512 30.447 45.284 1.00 13.06 637 LEU B C 1
ATOM 1415 O O . LEU B 1 9 ? 15.920 31.218 44.422 1.00 12.42 637 LEU B O 1
ATOM 1420 N N . PHE B 1 10 ? 16.283 29.576 45.919 1.00 12.28 638 PHE B N 1
ATOM 1421 C CA . PHE B 1 10 ? 17.655 29.301 45.501 1.00 12.22 638 PHE B CA 1
ATOM 1422 C C . PHE B 1 10 ? 17.995 27.846 45.791 1.00 12.52 638 PHE B C 1
ATOM 1423 O O . PHE B 1 10 ? 18.404 27.504 46.893 1.00 12.65 638 PHE B O 1
ATOM 1431 N N . VAL B 1 11 ? 17.839 27.001 44.782 1.00 13.42 639 VAL B N 1
ATOM 1432 C CA . VAL B 1 11 ? 18.226 25.575 44.891 1.00 13.83 639 VAL B CA 1
ATOM 1433 C C . VAL B 1 11 ? 19.149 25.285 43.703 1.00 14.10 639 VAL B C 1
ATOM 1434 O O . VAL B 1 11 ? 18.684 25.003 42.599 1.00 14.74 639 VAL B O 1
ATOM 1438 N N . ARG B 1 12 ? 20.444 25.448 43.955 1.00 13.64 640 ARG B N 1
ATOM 1439 C CA . ARG B 1 12 ? 21.570 25.400 43.005 1.00 15.28 640 ARG B CA 1
ATOM 1440 C C . ARG B 1 12 ? 21.658 26.621 42.118 1.00 15.47 640 ARG B C 1
ATOM 1441 O O . ARG B 1 12 ? 22.737 26.958 41.659 1.00 18.67 640 ARG B O 1
ATOM 1449 N N . SER B 1 13 ? 20.517 27.265 41.867 1.00 15.70 641 SER B N 1
ATOM 1450 C CA A SER B 1 13 ? 20.470 28.484 41.066 0.50 16.11 641 SER B CA 1
ATOM 1451 C CA B SER B 1 13 ? 20.426 28.444 41.010 0.50 15.72 641 SER B CA 1
ATOM 1452 C C . SER B 1 13 ? 19.322 29.368 41.518 1.00 15.49 641 SER B C 1
ATOM 1453 O O . SER B 1 13 ? 18.373 28.905 42.122 1.00 14.60 641 SER B O 1
ATOM 1458 N N . LEU B 1 14 ? 19.436 30.671 41.254 1.00 15.64 642 LEU B N 1
ATOM 1459 C CA . LEU B 1 14 ? 18.380 31.620 41.628 1.00 15.11 642 LEU B CA 1
ATOM 1460 C C . LEU B 1 14 ? 17.116 31.347 40.827 1.00 15.87 642 LEU B C 1
ATOM 1461 O O . LEU B 1 14 ? 17.175 31.196 39.600 1.00 16.46 642 LEU B O 1
ATOM 1466 N N . ALA B 1 15 ? 15.981 31.268 41.513 1.00 16.80 643 ALA B N 1
ATOM 1467 C CA . ALA B 1 15 ? 14.683 31.218 40.847 1.00 18.65 643 ALA B CA 1
ATOM 1468 C C . ALA B 1 15 ? 14.449 32.460 39.975 1.00 20.25 643 ALA B C 1
ATOM 1469 O O . ALA B 1 15 ? 15.120 33.513 40.138 1.00 19.70 643 ALA B O 1
ATOM 1471 N N A LYS B 1 16 ? 13.468 32.230 39.099 0.50 20.45 644 LYS B N 1
ATOM 1472 N N B LYS B 1 16 ? 13.571 32.394 38.972 0.50 20.64 644 LYS B N 1
ATOM 1473 C CA A LYS B 1 16 ? 12.611 33.239 38.547 0.50 21.38 644 LYS B CA 1
ATOM 1474 C CA B LYS B 1 16 ? 13.444 33.491 37.945 0.50 21.63 644 LYS B CA 1
ATOM 1475 C C A LYS B 1 16 ? 12.271 34.284 39.590 0.50 20.99 644 LYS B C 1
ATOM 1476 C C B LYS B 1 16 ? 13.581 35.008 38.358 0.50 21.57 644 LYS B C 1
ATOM 1477 O O A LYS B 1 16 ? 11.774 34.041 40.693 0.50 20.54 644 LYS B O 1
ATOM 1478 O O B LYS B 1 16 ? 14.474 35.723 37.899 0.50 22.19 644 LYS B O 1
ATOM 1489 N N . ASN B 1 17 ? 12.624 35.463 39.155 1.00 21.40 645 ASN B N 1
ATOM 1490 C CA . ASN B 1 17 ? 12.399 36.772 39.721 1.00 22.29 645 ASN B CA 1
ATOM 1491 C C . ASN B 1 17 ? 13.259 37.028 40.963 1.00 21.12 645 ASN B C 1
ATOM 1492 O O . ASN B 1 17 ? 12.916 37.880 41.753 1.00 21.97 645 ASN B O 1
ATOM 1497 N N . MET B 1 18 ? 14.366 36.285 41.123 1.00 19.45 646 MET B N 1
ATOM 1498 C CA . MET B 1 18 ? 15.210 36.422 42.327 1.00 18.35 646 MET B CA 1
ATOM 1499 C C . MET B 1 18 ? 16.608 36.919 42.004 1.00 16.93 646 MET B C 1
ATOM 1500 O O . MET B 1 18 ? 17.143 36.660 40.924 1.00 16.21 646 MET B O 1
ATOM 1505 N N . THR B 1 19 ? 17.197 37.602 42.988 1.00 16.28 647 THR B N 1
ATOM 1506 C CA . THR B 1 19 ? 18.572 38.074 42.920 1.00 15.94 647 THR B CA 1
ATOM 1507 C C . THR B 1 19 ? 19.161 38.085 44.328 1.00 15.34 647 THR B C 1
ATOM 1508 O O . THR B 1 19 ? 18.422 38.200 45.298 1.00 14.43 647 THR B O 1
ATOM 1512 N N . TRP B 1 20 ? 20.490 37.987 44.426 1.00 14.26 648 TRP B N 1
ATOM 1513 C CA . TRP B 1 20 ? 21.182 38.321 45.663 1.00 14.04 648 TRP B CA 1
ATOM 1514 C C . TRP B 1 20 ? 21.356 39.839 45.631 1.00 14.22 648 TRP B C 1
ATOM 1515 O O . TRP B 1 20 ? 21.472 40.438 44.547 1.00 15.92 648 TRP B O 1
ATOM 1526 N N . GLN B 1 21 ? 21.330 40.455 46.788 1.00 12.72 649 GLN B N 1
ATOM 1527 C CA A GLN B 1 21 ? 21.600 41.877 46.879 0.50 13.19 649 GLN B CA 1
ATOM 1528 C CA B GLN B 1 21 ? 21.603 41.889 46.893 0.50 13.17 649 GLN B CA 1
ATOM 1529 C C . GLN B 1 21 ? 22.583 42.105 48.018 1.00 12.78 649 GLN B C 1
ATOM 1530 O O . GLN B 1 21 ? 22.346 41.660 49.140 1.00 12.66 649 GLN B O 1
ATOM 1541 N N . LEU B 1 22 ? 23.688 42.782 47.710 1.00 12.18 650 LEU B N 1
ATOM 1542 C CA . LEU B 1 22 ? 24.725 43.068 48.697 1.00 11.90 650 LEU B CA 1
ATOM 1543 C C . LEU B 1 22 ? 24.662 44.574 48.947 1.00 12.20 650 LEU B C 1
ATOM 1544 O O . LEU B 1 22 ? 25.004 45.361 48.054 1.00 12.68 650 LEU B O 1
ATOM 1549 N N . ALA B 1 23 ? 24.226 44.946 50.151 1.00 11.69 651 ALA B N 1
ATOM 1550 C CA . ALA B 1 23 ? 23.946 46.350 50.495 1.00 13.43 651 ALA B CA 1
ATOM 1551 C C . ALA B 1 23 ? 24.800 46.802 51.668 1.00 13.95 651 ALA B C 1
ATOM 1552 O O . ALA B 1 23 ? 24.452 46.570 52.834 1.00 13.75 651 ALA B O 1
ATOM 1554 N N . ASP B 1 24 ? 25.926 47.442 51.375 1.00 14.01 652 ASP B N 1
ATOM 1555 C CA . ASP B 1 24 ? 26.736 48.025 52.466 1.00 13.53 652 ASP B CA 1
ATOM 1556 C C . ASP B 1 24 ? 26.344 49.500 52.737 1.00 13.84 652 ASP B C 1
ATOM 1557 O O . ASP B 1 24 ? 25.295 49.992 52.250 1.00 13.85 652 ASP B O 1
ATOM 1562 N N . THR B 1 25 ? 27.175 50.212 53.487 1.00 13.82 653 THR B N 1
ATOM 1563 C CA . THR B 1 25 ? 26.837 51.603 53.865 1.00 15.98 653 THR B CA 1
ATOM 1564 C C . THR B 1 25 ? 27.171 52.618 52.765 1.00 16.30 653 THR B C 1
ATOM 1565 O O . THR B 1 25 ? 26.963 53.825 52.956 1.00 16.64 653 THR B O 1
ATOM 1569 N N . SER B 1 26 ? 27.654 52.139 51.621 1.00 14.89 654 SER B N 1
ATOM 1570 C CA . SER B 1 26 ? 28.060 53.022 50.517 1.00 15.82 654 SER B CA 1
ATOM 1571 C C . SER B 1 26 ? 26.842 53.439 49.703 1.00 15.68 654 SER B C 1
ATOM 1572 O O . SER B 1 26 ? 25.729 52.964 49.953 1.00 15.86 654 SER B O 1
ATOM 1575 N N . THR B 1 27 ? 27.071 54.256 48.674 1.00 15.12 655 THR B N 1
ATOM 1576 C CA . THR B 1 27 ? 25.985 54.663 47.787 1.00 15.95 655 THR B CA 1
ATOM 1577 C C . THR B 1 27 ? 25.798 53.683 46.600 1.00 15.10 655 THR B C 1
ATOM 1578 O O . THR B 1 27 ? 25.091 53.984 45.646 1.00 16.18 655 THR B O 1
ATOM 1582 N N . GLN B 1 28 ? 26.421 52.507 46.654 1.00 14.97 656 GLN B N 1
ATOM 1583 C CA . GLN B 1 28 ? 26.246 51.529 45.585 1.00 14.04 656 GLN B CA 1
ATOM 1584 C C . GLN B 1 28 ? 25.758 50.227 46.189 1.00 14.72 656 GLN B C 1
ATOM 1585 O O . GLN B 1 28 ? 26.410 49.686 47.098 1.00 11.89 656 GLN B O 1
ATOM 1591 N N . LYS B 1 29 ? 24.590 49.789 45.706 1.00 14.20 657 LYS B N 1
ATOM 1592 C CA . LYS B 1 29 ? 23.997 48.496 46.064 1.00 15.27 657 LYS B CA 1
ATOM 1593 C C . LYS B 1 29 ? 24.184 47.524 44.915 1.00 14.95 657 LYS B C 1
ATOM 1594 O O . LYS B 1 29 ? 23.970 47.869 43.735 1.00 14.29 657 LYS B O 1
ATOM 1600 N N . VAL B 1 30 ? 24.603 46.299 45.228 1.00 13.78 658 VAL B N 1
ATOM 1601 C CA . VAL B 1 30 ? 24.951 45.384 44.154 1.00 13.91 658 VAL B CA 1
ATOM 1602 C C . VAL B 1 30 ? 23.914 44.277 44.062 1.00 14.72 658 VAL B C 1
ATOM 1603 O O . VAL B 1 30 ? 23.659 43.599 45.045 1.00 14.56 658 VAL B O 1
ATOM 1607 N N . LEU B 1 31 ? 23.354 44.094 42.871 1.00 13.85 659 LEU B N 1
ATOM 1608 C CA . LEU B 1 31 ? 22.438 42.972 42.597 1.00 14.94 659 LEU B CA 1
ATOM 1609 C C . LEU B 1 31 ? 23.188 41.903 41.829 1.00 15.03 659 LEU B C 1
ATOM 1610 O O . LEU B 1 31 ? 23.664 42.154 40.702 1.00 15.85 659 LEU B O 1
ATOM 1615 N N . ALA B 1 32 ? 23.279 40.705 42.407 1.00 14.20 660 ALA B N 1
ATOM 1616 C CA . ALA B 1 32 ? 24.182 39.680 41.878 1.00 14.25 660 ALA B CA 1
ATOM 1617 C C . ALA B 1 32 ? 23.395 38.436 41.487 1.00 15.14 660 ALA B C 1
ATOM 1618 O O . ALA B 1 32 ? 22.553 37.987 42.267 1.00 14.36 660 ALA B O 1
ATOM 1620 N N . SER B 1 33 ? 23.640 37.947 40.273 1.00 15.99 661 SER B N 1
ATOM 1621 C CA . SER B 1 33 ? 22.962 36.755 39.761 1.00 17.47 661 SER B CA 1
ATOM 1622 C C . SER B 1 33 ? 23.924 35.590 39.547 1.00 17.38 661 SER B C 1
ATOM 1623 O O . SER B 1 33 ? 23.505 34.529 39.063 1.00 19.74 661 SER B O 1
ATOM 1626 N N . GLY B 1 34 ? 2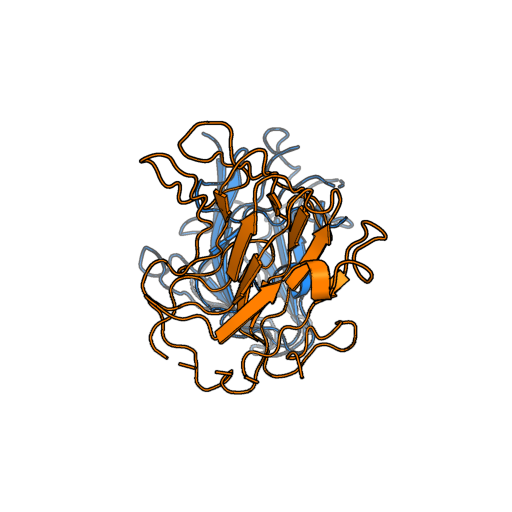5.194 35.758 39.925 1.00 17.37 662 GLY B N 1
ATOM 1627 C CA . GLY B 1 34 ? 26.235 34.782 39.594 1.00 17.03 662 GLY B CA 1
ATOM 1628 C C . GLY B 1 34 ? 26.870 34.066 40.781 1.00 17.23 662 GLY B C 1
ATOM 1629 O O . GLY B 1 34 ? 26.243 33.923 41.821 1.00 15.79 662 GLY B O 1
ATOM 1630 N N . ALA B 1 35 ? 28.124 33.650 40.600 1.00 17.10 663 ALA B N 1
ATOM 1631 C CA . ALA B 1 35 ? 28.872 32.885 41.615 1.00 18.72 663 ALA B CA 1
ATOM 1632 C C . ALA B 1 35 ? 29.524 33.783 42.678 1.00 18.01 663 ALA B C 1
ATOM 1633 O O . ALA B 1 35 ? 29.712 33.374 43.823 1.00 18.01 663 ALA B O 1
ATOM 1635 N N . SER B 1 36 ? 29.889 34.999 42.280 1.00 17.67 664 SER B N 1
ATOM 1636 C CA . SER B 1 36 ? 30.709 35.866 43.124 1.00 17.75 664 SER B CA 1
ATOM 1637 C C . SER B 1 36 ? 30.214 37.277 43.019 1.00 15.55 664 SER B C 1
ATOM 1638 O O . SER B 1 36 ? 29.729 37.678 41.963 1.00 15.91 664 SER B O 1
ATOM 1641 N N . ALA B 1 37 ? 30.412 38.071 44.071 1.00 15.47 665 ALA B N 1
ATOM 1642 C CA . ALA B 1 37 ? 30.093 39.511 44.019 1.00 14.92 665 ALA B CA 1
ATOM 1643 C C . ALA B 1 37 ? 30.736 40.203 45.212 1.00 15.07 665 ALA B C 1
ATOM 1644 O O . ALA B 1 37 ? 30.950 39.575 46.239 1.00 14.56 665 ALA B O 1
ATOM 1646 N N . THR B 1 38 ? 31.009 41.492 45.077 1.00 15.09 666 THR B N 1
ATOM 1647 C CA . THR B 1 38 ? 31.461 42.304 46.217 1.00 15.33 666 THR B CA 1
ATOM 1648 C C . THR B 1 38 ? 30.521 43.495 46.341 1.00 15.29 666 THR B C 1
ATOM 1649 O O . THR B 1 38 ? 29.981 43.984 45.333 1.00 15.80 666 THR B O 1
ATOM 1653 N N . SER B 1 39 ? 30.321 43.964 47.572 1.00 14.41 667 SER B N 1
ATOM 1654 C CA . SER B 1 39 ? 29.450 45.098 47.856 1.00 13.78 667 SER B CA 1
ATOM 1655 C C . SER B 1 39 ? 30.062 46.380 47.314 1.00 13.90 667 SER B C 1
ATOM 1656 O O . SER B 1 39 ? 31.255 46.413 46.946 1.00 13.37 667 SER B O 1
ATOM 1659 N N . GLY B 1 40 ? 29.262 47.443 47.303 1.00 13.83 668 GLY B N 1
ATOM 1660 C CA . GLY B 1 40 ? 29.647 48.641 46.573 1.00 13.89 668 GLY B CA 1
ATOM 1661 C C . GLY B 1 40 ? 30.851 49.361 47.073 1.00 14.27 668 GLY B C 1
ATOM 1662 O O . GLY B 1 40 ? 31.561 49.990 46.265 1.00 15.46 668 GLY B O 1
ATOM 1663 N N . ASP B 1 41 ? 31.150 49.238 48.384 1.00 13.99 669 ASP B N 1
ATOM 1664 C CA . ASP B 1 41 ? 32.365 49.866 48.926 1.00 14.66 669 ASP B CA 1
ATOM 1665 C C . ASP B 1 41 ? 33.679 49.061 48.708 1.00 14.90 669 ASP B C 1
ATOM 1666 O O . ASP B 1 41 ? 34.767 49.486 49.140 1.00 15.17 669 ASP B O 1
ATOM 1671 N N . LYS B 1 42 ? 33.542 47.937 47.998 1.00 13.98 670 LYS B N 1
ATOM 1672 C CA . LYS B 1 42 ? 34.626 47.047 47.571 1.00 15.11 670 LYS B CA 1
ATOM 1673 C C . LYS B 1 42 ? 35.222 46.182 48.687 1.00 13.68 670 LYS B C 1
ATOM 1674 O O . LYS B 1 42 ? 36.188 45.445 48.423 1.00 15.77 670 LYS B O 1
ATOM 1680 N N . GLN B 1 43 ? 34.675 46.265 49.909 1.00 13.14 671 GLN B N 1
ATOM 1681 C CA . GLN B 1 43 ? 35.215 45.448 51.045 1.00 13.25 671 GLN B CA 1
ATOM 1682 C C . GLN B 1 43 ? 34.225 44.807 52.013 1.00 12.43 671 GLN B C 1
ATOM 1683 O O . GLN B 1 43 ? 34.513 43.758 52.571 1.00 13.08 671 GLN B O 1
ATOM 1689 N N . SER B 1 44 ? 33.113 45.483 52.292 1.00 12.01 672 SER B N 1
ATOM 1690 C CA . SER B 1 44 ? 32.276 45.111 53.442 1.00 12.91 672 SER B CA 1
ATOM 1691 C C . SER B 1 44 ? 31.653 43.736 53.339 1.00 13.52 672 SER B C 1
ATOM 1692 O O . SER B 1 44 ? 31.532 43.054 54.344 1.00 13.94 672 SER B O 1
ATOM 1695 N N . LEU B 1 45 ? 31.241 43.347 52.136 1.00 12.75 673 LEU B N 1
ATOM 1696 C CA . LEU B 1 45 ? 30.492 42.074 51.979 1.00 12.84 673 LEU B CA 1
ATOM 1697 C C . LEU B 1 45 ? 30.869 41.410 50.671 1.00 12.28 673 LEU B C 1
ATOM 1698 O O . LEU B 1 45 ? 30.909 42.049 49.600 1.00 12.62 673 LEU B O 1
ATOM 1703 N N . LEU B 1 46 ? 31.144 40.119 50.777 1.00 12.86 674 LEU B N 1
ATOM 1704 C CA A LEU B 1 46 ? 31.676 39.326 49.668 0.50 12.69 674 LEU B CA 1
ATOM 1705 C CA B LEU B 1 46 ? 31.639 39.349 49.652 0.50 12.90 674 LEU B CA 1
ATOM 1706 C C . LEU B 1 46 ? 30.838 38.069 49.532 1.00 13.03 674 LEU B C 1
ATOM 1707 O O . LEU B 1 46 ? 30.576 37.401 50.536 1.00 12.72 674 LEU B O 1
ATOM 1716 N N . MET B 1 47 ? 30.451 37.765 48.304 1.00 13.06 675 MET B N 1
ATOM 1717 C CA . MET B 1 47 ? 29.827 36.471 47.966 1.00 13.53 675 MET B CA 1
ATOM 1718 C C . MET B 1 47 ? 30.771 35.627 47.136 1.00 13.00 675 MET B C 1
ATOM 1719 O O . MET B 1 47 ? 31.423 36.136 46.193 1.00 12.57 675 MET B O 1
ATOM 1724 N N . GLN B 1 48 ? 30.842 34.335 47.447 1.00 13.42 676 GLN B N 1
ATOM 1725 C CA . GLN B 1 48 ? 31.541 33.386 46.582 0.50 12.27 676 GLN B CA 1
ATOM 1726 C C . GLN B 1 48 ? 30.797 32.073 46.564 1.00 13.65 676 GLN B C 1
ATOM 1727 O O . GLN B 1 48 ? 29.862 31.861 47.357 1.00 14.15 676 GLN B O 1
ATOM 1733 N N . SER B 1 49 ? 31.167 31.179 45.664 1.00 13.53 677 SER B N 1
ATOM 1734 C CA A SER B 1 49 ? 30.519 29.883 45.549 0.00 14.58 677 SER B CA 1
ATOM 1735 C CA B SER B 1 49 ? 30.443 29.913 45.664 0.50 13.42 677 SER B CA 1
ATOM 1736 C C . SER B 1 49 ? 31.125 28.861 46.552 1.00 14.82 677 SER B C 1
ATOM 1737 O O . SER B 1 49 ? 32.348 28.906 46.781 1.00 15.76 677 SER B O 1
ATOM 1742 N N . VAL B 1 50 ? 30.313 27.967 47.089 1.00 14.63 678 VAL B N 1
ATOM 1743 C CA . VAL B 1 50 ? 30.816 26.842 47.893 1.00 16.43 678 VAL B CA 1
ATOM 1744 C C . VAL B 1 50 ? 30.088 25.564 47.452 1.00 16.37 678 VAL B C 1
ATOM 1745 O O . VAL B 1 50 ? 29.064 25.601 46.764 1.00 15.97 678 VAL B O 1
ATOM 1749 N N . ASN B 1 51 ? 30.644 24.432 47.851 1.00 17.22 679 ASN B N 1
ATOM 1750 C CA . ASN B 1 51 ? 30.125 23.147 47.437 1.00 17.67 679 ASN B CA 1
ATOM 1751 C C . ASN B 1 51 ? 29.437 22.472 48.598 1.00 19.07 679 ASN B C 1
ATOM 1752 O O . ASN B 1 51 ? 30.052 22.282 49.666 1.00 19.98 679 ASN B O 1
ATOM 1757 N N . LEU B 1 52 ? 28.165 22.133 48.417 1.00 17.80 680 LEU B N 1
ATOM 1758 C CA . LEU B 1 52 ? 27.456 21.367 49.425 1.00 18.76 680 LEU B CA 1
ATOM 1759 C C . LEU B 1 52 ? 27.205 19.954 48.888 1.00 19.02 680 LEU B C 1
ATOM 1760 O O . LEU B 1 52 ? 27.896 19.015 49.272 1.00 19.78 680 LEU B O 1
ATOM 1765 N N . SER B 1 53 ? 26.223 19.824 48.007 1.00 18.70 681 SER B N 1
ATOM 1766 C CA . SER B 1 53 ? 25.849 18.532 47.409 1.00 19.31 681 SER B CA 1
ATOM 1767 C C . SER B 1 53 ? 26.466 18.373 46.008 1.00 19.25 681 SER B C 1
ATOM 1768 O O . SER B 1 53 ? 26.568 17.251 45.484 1.00 18.94 681 SER B O 1
ATOM 1771 N N . TYR B 1 54 ? 26.858 19.501 45.401 1.00 18.68 682 TYR B N 1
ATOM 1772 C CA . TYR B 1 54 ? 27.383 19.554 44.037 1.00 19.55 682 TYR B CA 1
ATOM 1773 C C . TYR B 1 54 ? 28.538 20.560 44.017 1.00 20.22 682 TYR B C 1
ATOM 1774 O O . TYR B 1 54 ? 28.949 21.075 45.081 1.00 22.12 682 TYR B O 1
ATOM 1783 N N . GLN B 1 55 ? 29.101 20.829 42.854 1.00 19.73 683 GLN B N 1
ATOM 1784 C CA . GLN B 1 55 ? 29.996 21.978 42.756 1.00 19.28 683 GLN B CA 1
ATOM 1785 C C . GLN B 1 55 ? 29.128 23.237 42.698 1.00 18.46 683 GLN B C 1
ATOM 1786 O O . GLN B 1 55 ? 28.157 23.296 41.939 1.00 18.35 683 GLN B O 1
ATOM 1792 N N . GLU B 1 56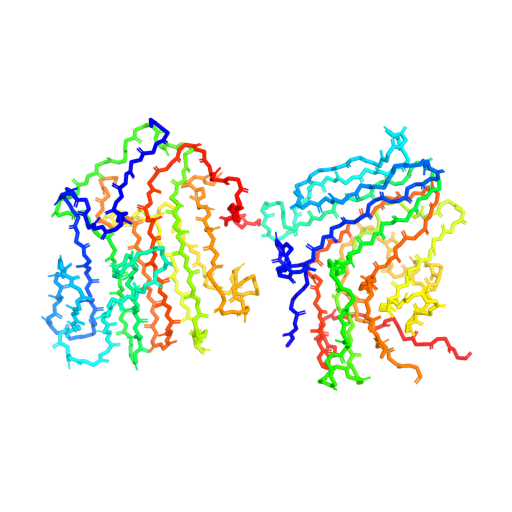 ? 29.475 24.219 43.527 1.00 17.01 684 GLU B N 1
ATOM 1793 C CA . GLU B 1 56 ? 28.880 25.565 43.461 1.00 17.28 684 GLU B CA 1
ATOM 1794 C C . GLU B 1 56 ? 27.373 25.648 43.755 1.00 15.98 684 GLU B C 1
ATOM 1795 O O . GLU B 1 56 ? 26.712 26.626 43.361 1.00 15.72 684 GLU B O 1
ATOM 1801 N N . ASP B 1 57 ? 26.815 24.672 44.480 1.00 14.80 685 ASP B N 1
ATOM 1802 C CA . ASP B 1 57 ? 25.390 24.763 44.821 1.00 15.72 685 ASP B CA 1
ATOM 1803 C C . ASP B 1 57 ? 25.071 25.688 46.021 1.00 14.61 685 ASP B C 1
ATOM 1804 O O . ASP B 1 57 ? 23.901 25.969 46.284 1.00 16.50 685 ASP B O 1
ATOM 1809 N N . GLY B 1 58 ? 26.109 26.145 46.726 1.00 14.04 686 GLY B N 1
ATOM 1810 C CA . GLY B 1 58 ? 25.960 27.035 47.881 1.00 11.95 686 GLY B CA 1
ATOM 1811 C C . GLY B 1 58 ? 26.601 28.393 47.618 1.00 11.31 686 GLY B C 1
ATOM 1812 O O . GLY B 1 58 ? 27.397 28.538 46.686 1.00 10.62 686 GLY B O 1
ATOM 1813 N N . ARG B 1 59 ? 26.262 29.382 48.450 1.00 10.91 687 ARG B N 1
ATOM 1814 C CA . ARG B 1 59 ? 26.886 30.688 48.388 1.00 11.03 687 ARG B CA 1
ATOM 1815 C C . ARG B 1 59 ? 27.465 30.998 49.771 1.00 11.03 687 ARG B C 1
ATOM 1816 O O . ARG B 1 59 ? 26.759 30.898 50.767 1.00 11.03 687 ARG B O 1
ATOM 1824 N N . GLY B 1 60 ? 28.766 31.312 49.811 1.00 11.38 688 GLY B N 1
ATOM 1825 C CA . GLY B 1 60 ? 29.429 31.776 51.015 1.00 11.67 688 GLY B CA 1
ATOM 1826 C C . GLY B 1 60 ? 29.389 33.300 51.045 1.00 12.79 688 GLY B C 1
ATOM 1827 O O . GLY B 1 60 ? 29.563 33.960 50.018 1.00 13.69 688 GLY B O 1
ATOM 1828 N N . PHE B 1 61 ? 29.118 33.851 52.221 1.00 11.83 689 PHE B N 1
ATOM 1829 C CA . PHE B 1 61 ? 29.054 35.308 52.433 1.00 11.54 689 PHE B CA 1
ATOM 1830 C C . PHE B 1 61 ? 29.965 35.689 53.603 1.00 11.78 689 PHE B C 1
ATOM 1831 O O . PHE B 1 61 ? 29.927 35.058 54.668 1.00 13.64 689 PHE B O 1
ATOM 1839 N N . ASN B 1 62 ? 30.846 36.654 53.376 1.00 12.00 690 ASN B N 1
ATOM 1840 C CA . ASN B 1 62 ? 31.780 37.101 54.395 0.50 8.89 690 ASN B CA 1
ATOM 1841 C C . ASN B 1 62 ? 31.592 38.607 54.623 1.00 10.45 690 ASN B C 1
ATOM 1842 O O . ASN B 1 62 ? 31.752 39.406 53.665 1.00 11.02 690 ASN B O 1
ATOM 1847 N N . TRP B 1 63 ? 31.236 38.977 55.863 1.00 11.54 691 TRP B N 1
ATOM 1848 C CA . TRP B 1 63 ? 31.094 40.375 56.278 1.00 11.66 691 TRP B CA 1
ATOM 1849 C C . TRP B 1 63 ? 32.370 40.814 56.993 1.00 13.10 691 TRP B C 1
ATOM 1850 O O . TRP B 1 63 ? 32.801 40.160 57.953 1.00 13.21 691 TRP B O 1
ATOM 1861 N N . ARG B 1 64 ? 32.924 41.936 56.539 1.00 13.56 692 ARG B N 1
ATOM 1862 C CA . ARG B 1 64 ? 34.067 42.575 57.200 1.00 14.44 692 ARG B CA 1
ATOM 1863 C C . ARG B 1 64 ? 33.670 43.939 57.773 1.00 14.18 692 ARG B C 1
ATOM 1864 O O . ARG B 1 64 ? 34.448 44.555 58.525 1.00 15.68 692 ARG B O 1
ATOM 1872 N N . ALA B 1 65 ? 32.489 44.439 57.380 1.00 13.88 693 ALA B N 1
ATOM 1873 C CA . ALA B 1 65 ? 31.918 45.639 57.953 1.00 13.88 693 ALA B CA 1
ATOM 1874 C C . ALA B 1 65 ? 30.399 45.637 57.748 1.00 13.91 693 ALA B C 1
ATOM 1875 O O . ALA B 1 65 ? 29.871 44.777 57.037 1.00 13.45 693 ALA B O 1
ATOM 1877 N N . GLN B 1 66 ? 29.733 46.596 58.386 1.00 13.81 694 GLN B N 1
ATOM 1878 C CA . GLN B 1 66 ? 28.272 46.773 58.290 1.00 13.65 694 GLN B CA 1
ATOM 1879 C C . GLN B 1 66 ? 27.663 46.562 56.869 1.00 13.06 694 GLN B C 1
ATOM 1880 O O . GLN B 1 66 ? 27.972 47.307 55.934 1.00 12.95 694 GLN B O 1
ATOM 1886 N N . ALA B 1 67 ? 26.799 45.559 56.725 1.00 13.28 695 ALA B N 1
ATOM 1887 C CA . ALA B 1 67 ? 26.193 45.259 55.431 1.00 12.75 695 ALA B CA 1
ATOM 1888 C C . ALA B 1 67 ? 25.012 44.332 55.605 1.00 13.79 695 ALA B C 1
ATOM 1889 O O . ALA B 1 67 ? 24.886 43.614 56.626 1.00 13.01 695 ALA B O 1
ATOM 1891 N N . ALA B 1 68 ? 24.132 44.388 54.617 1.00 13.47 696 ALA B N 1
ATOM 1892 C CA . ALA B 1 68 ? 22.955 43.496 54.572 1.00 13.93 696 ALA B CA 1
ATOM 1893 C C . ALA B 1 68 ? 22.975 42.677 53.282 1.00 13.86 696 ALA B C 1
ATOM 1894 O O . ALA B 1 68 ? 23.038 43.237 52.175 1.00 13.68 696 ALA B O 1
ATOM 1896 N N . LEU B 1 69 ? 22.9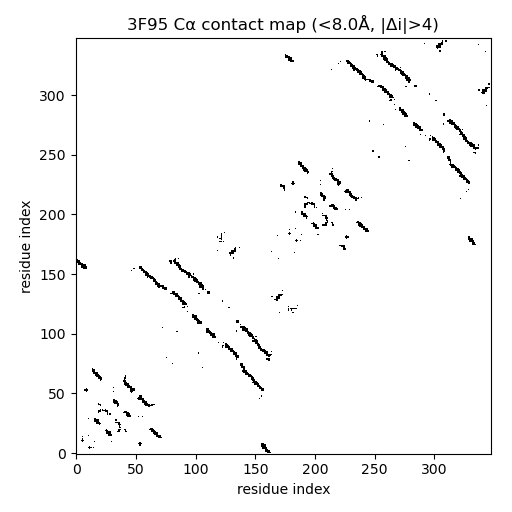27 41.356 53.432 1.00 13.83 697 LEU B N 1
ATOM 1897 C CA . LEU B 1 69 ? 22.788 40.464 52.296 1.00 13.63 697 LEU B CA 1
ATOM 1898 C C . LEU B 1 69 ? 21.317 40.109 52.244 1.00 13.13 697 LEU B C 1
ATOM 1899 O O . LEU B 1 69 ? 20.729 39.788 53.271 1.00 15.04 697 LEU B O 1
ATOM 1904 N N . SER B 1 70 ? 20.726 40.163 51.058 1.00 12.70 698 SER B N 1
ATOM 1905 C CA A SER B 1 70 ? 19.366 39.676 50.891 0.50 12.15 698 SER B CA 1
ATOM 1906 C CA B SER B 1 70 ? 19.349 39.713 50.866 0.50 12.39 698 SER B CA 1
ATOM 1907 C C . SER B 1 70 ? 19.233 38.760 49.671 1.00 12.56 698 SER B C 1
ATOM 1908 O O . SER B 1 70 ? 20.035 38.827 48.720 1.00 11.32 698 SER B O 1
ATOM 1913 N N . LEU B 1 71 ? 18.236 37.886 49.736 1.00 12.15 699 LEU B N 1
ATOM 1914 C CA . LEU B 1 71 ? 17.796 37.098 48.613 1.00 12.73 699 LEU B CA 1
ATOM 1915 C C . LEU B 1 71 ? 16.474 37.799 48.329 1.00 12.91 699 LEU B C 1
ATOM 1916 O O . LEU B 1 71 ? 15.530 37.706 49.120 1.00 13.16 699 LEU B O 1
ATOM 1921 N N . SER B 1 72 ? 16.409 38.538 47.232 1.00 14.61 700 SER B N 1
ATOM 1922 C CA A SER B 1 72 ? 15.282 39.492 46.987 0.00 14.29 700 SER B CA 1
ATOM 1923 C CA B SER B 1 72 ? 15.269 39.417 47.031 0.50 14.97 700 SER B CA 1
ATOM 1924 C C . SER B 1 72 ? 14.512 39.184 45.730 1.00 16.61 700 SER B C 1
ATOM 1925 O O . SER B 1 72 ? 15.047 38.649 44.764 1.00 16.26 700 SER B O 1
ATOM 1930 N N . TYR B 1 73 ? 13.262 39.641 45.711 1.00 17.46 701 TYR B N 1
ATOM 1931 C CA . TYR B 1 73 ? 12.445 39.592 44.509 1.00 18.91 701 TYR B CA 1
ATOM 1932 C C . TYR B 1 73 ? 12.788 40.812 43.662 1.00 20.49 701 TYR B C 1
ATOM 1933 O O . TYR B 1 73 ? 12.971 41.932 44.182 1.00 20.67 701 TYR B O 1
ATOM 1942 N N . LEU B 1 74 ? 12.893 40.602 42.363 1.00 22.00 702 LEU B N 1
ATOM 1943 C CA . LEU B 1 74 ? 13.151 41.724 41.470 1.00 24.58 702 LEU B CA 1
ATOM 1944 C C . LEU B 1 74 ? 11.992 42.736 41.455 1.00 25.79 702 LEU B C 1
ATOM 1945 O O . LEU B 1 74 ? 12.226 43.946 41.437 1.00 26.02 702 LEU B O 1
ATOM 1950 N N . GLU B 1 75 ? 10.755 42.261 41.528 1.00 27.27 703 GLU B N 1
ATOM 1951 C CA . GLU B 1 75 ? 9.660 43.182 41.836 0.50 28.78 703 GLU B CA 1
ATOM 1952 C C . GLU B 1 75 ? 8.935 42.665 43.067 1.00 29.65 703 GLU B C 1
ATOM 1953 O O . GLU B 1 75 ? 8.878 41.461 43.254 1.00 30.05 703 GLU B O 1
ATOM 1959 N N . PRO B 1 76 ? 8.433 43.566 43.937 1.00 30.64 704 PRO B N 1
ATOM 1960 C CA . PRO B 1 76 ? 7.586 43.132 45.069 1.00 30.85 704 PRO B CA 1
ATOM 1961 C C . PRO B 1 76 ? 6.540 42.066 44.700 1.00 31.35 704 PRO B C 1
ATOM 1962 O O . PRO B 1 76 ? 5.771 42.221 43.737 1.00 31.21 704 PRO B O 1
ATOM 1966 N N . THR B 1 77 ? 6.509 40.988 45.472 1.00 31.26 705 THR B N 1
ATOM 1967 C CA . THR B 1 77 ? 5.735 39.813 45.116 1.00 31.73 705 THR B CA 1
ATOM 1968 C C . THR B 1 77 ? 4.952 39.340 46.335 1.00 32.17 705 THR B C 1
ATOM 1969 O O . THR B 1 77 ? 5.551 39.050 47.374 1.00 31.24 705 THR B O 1
ATOM 1973 N N . PRO B 1 78 ? 3.611 39.241 46.205 1.00 32.81 706 PRO B N 1
ATOM 1974 C CA . PRO B 1 78 ? 2.769 38.849 47.340 1.00 33.21 706 PRO B CA 1
ATOM 1975 C C . PRO B 1 78 ? 3.092 37.428 47.799 1.00 33.05 706 PRO B C 1
ATOM 1976 O O . PRO B 1 78 ? 3.413 36.573 46.964 1.00 33.07 706 PRO B O 1
ATOM 1980 N N . LEU B 1 79 ? 3.034 37.178 49.104 1.00 33.09 707 LEU B N 1
ATOM 1981 C CA . LEU B 1 79 ? 3.184 35.813 49.592 1.00 34.04 707 LEU B CA 1
ATOM 1982 C C . LEU B 1 79 ? 1.994 34.975 49.135 1.00 33.92 707 LEU B C 1
ATOM 1983 O O . LEU B 1 79 ? 0.852 35.306 49.429 1.00 34.01 707 LEU B O 1
ATOM 1988 N N . ASP B 1 80 ? 2.268 33.916 48.382 1.00 34.43 708 ASP B N 1
ATOM 1989 C CA . ASP B 1 80 ? 1.256 32.921 48.032 1.00 34.63 708 ASP B CA 1
ATOM 1990 C C . ASP B 1 80 ? 0.516 32.440 49.292 1.00 34.38 708 ASP B C 1
ATOM 1991 O O . ASP B 1 80 ? 1.140 31.970 50.253 1.00 33.93 708 ASP B O 1
ATOM 1996 N N . SER B 1 81 ? -0.813 32.559 49.283 1.00 34.07 709 SER B N 1
ATOM 1997 C CA . SER B 1 81 ? -1.645 32.130 50.407 1.00 33.76 709 SER B CA 1
ATOM 1998 C C . SER B 1 81 ? -1.379 30.675 50.786 1.00 33.19 709 SER B C 1
ATOM 1999 O O . SER B 1 81 ? -1.645 30.262 51.908 1.00 32.74 709 SER B O 1
ATOM 2002 N N . LYS B 1 82 ? -0.843 29.917 49.833 1.00 33.12 710 LYS B N 1
ATOM 2003 C CA . LYS B 1 82 ? -0.371 28.554 50.054 1.00 33.13 710 LYS B CA 1
ATOM 2004 C C . LYS B 1 82 ? 0.590 28.442 51.254 1.00 32.76 710 LYS B C 1
ATOM 2005 O O . LYS B 1 82 ? 0.589 27.427 51.963 1.00 32.54 710 LYS B O 1
ATOM 2011 N N . PHE B 1 83 ? 1.409 29.481 51.462 1.00 32.22 711 PHE B N 1
ATOM 2012 C CA . PHE B 1 83 ? 2.419 29.503 52.526 1.00 31.74 711 PHE B CA 1
ATOM 2013 C C . PHE B 1 83 ? 2.059 30.426 53.692 1.00 32.23 711 PHE B C 1
ATOM 2014 O O . PHE B 1 83 ? 2.937 30.860 54.435 1.00 32.48 711 PHE B O 1
ATOM 2022 N N . SER B 1 84 ? 0.772 30.710 53.866 1.00 32.88 712 SER B N 1
ATOM 2023 C CA . SER B 1 84 ? 0.333 31.628 54.922 1.00 33.31 712 SER B CA 1
ATOM 2024 C C . SER B 1 84 ? 0.714 31.126 56.321 1.00 32.76 712 SER B C 1
ATOM 2025 O O . SER B 1 84 ? 1.106 31.922 57.185 1.00 33.94 712 SER B O 1
ATOM 2028 N N . THR B 1 85 ? 0.617 29.814 56.523 1.00 31.76 713 THR B N 1
ATOM 2029 C CA . THR B 1 85 ? 1.121 29.161 57.740 1.00 30.98 713 THR B CA 1
ATOM 2030 C C . THR B 1 85 ? 2.299 28.249 57.426 1.00 29.07 713 THR B C 1
ATOM 2031 O O . THR B 1 85 ? 2.461 27.197 58.051 1.00 28.80 713 THR B O 1
ATOM 2035 N N . GLY B 1 86 ? 3.131 28.655 56.470 1.00 27.44 714 GLY B N 1
ATOM 2036 C CA . GLY B 1 86 ? 4.245 27.812 56.037 1.00 25.05 714 GLY B CA 1
ATOM 2037 C C . GLY B 1 86 ? 5.602 28.215 56.589 1.00 23.49 714 GLY B C 1
ATOM 2038 O O . GLY B 1 86 ? 5.716 28.781 57.684 1.00 22.74 714 GLY B O 1
ATOM 2039 N N . TYR B 1 87 ? 6.642 27.909 55.825 1.00 21.75 715 TYR B N 1
ATOM 2040 C CA . TYR B 1 87 ? 8.016 28.060 56.288 1.00 21.27 715 TYR B CA 1
ATOM 2041 C C . TYR B 1 87 ? 8.944 28.573 55.195 1.00 20.36 715 TYR B C 1
ATOM 2042 O O . TYR B 1 87 ? 8.767 28.258 54.004 1.00 19.64 715 TYR B O 1
ATOM 2051 N N . LEU B 1 88 ? 9.966 29.317 55.603 1.00 18.77 716 LEU B N 1
ATOM 2052 C CA . LEU B 1 88 ? 11.132 29.436 54.731 1.00 18.28 716 LEU B CA 1
ATOM 2053 C C . LEU B 1 88 ? 12.163 28.423 55.234 1.00 17.14 716 LEU B C 1
ATOM 2054 O O . LEU B 1 88 ? 12.530 28.428 56.420 1.00 17.89 716 LEU B O 1
ATOM 2059 N N . GLU B 1 89 ? 12.606 27.552 54.338 1.00 16.96 717 GLU B N 1
ATOM 2060 C CA A GLU B 1 89 ? 13.619 26.557 54.636 0.50 16.61 717 GLU B CA 1
ATOM 2061 C CA B GLU B 1 89 ? 13.630 26.580 54.654 0.50 16.90 717 GLU B CA 1
ATOM 2062 C C . GLU B 1 89 ? 14.913 26.916 53.914 1.00 16.96 717 GLU B C 1
ATOM 2063 O O . GLU B 1 89 ? 14.883 27.377 52.780 1.00 15.89 717 GLU B O 1
ATOM 2074 N N . LEU B 1 90 ? 16.037 26.681 54.574 1.00 16.86 718 LEU B N 1
ATOM 2075 C CA . LEU B 1 90 ? 17.334 26.904 53.991 1.00 17.02 718 LEU B CA 1
ATOM 2076 C C . LEU B 1 90 ? 18.357 26.094 54.769 1.00 16.41 718 LEU B C 1
ATOM 2077 O O . LEU B 1 90 ? 18.137 25.716 55.944 1.00 16.79 718 LEU B O 1
ATOM 2082 N N . LYS B 1 91 ? 19.469 25.823 54.106 1.00 15.23 719 LYS B N 1
ATOM 2083 C CA . LYS B 1 91 ? 20.630 25.235 54.757 1.00 15.43 719 LYS B CA 1
ATOM 2084 C C . LYS B 1 91 ? 21.631 26.340 55.027 1.00 15.02 719 LYS B C 1
ATOM 2085 O O . LYS B 1 91 ? 21.885 27.188 54.170 1.00 14.76 719 LYS B O 1
ATOM 2091 N N . MET B 1 92 ? 22.149 26.360 56.247 1.00 14.18 720 MET B N 1
ATOM 2092 C CA . MET B 1 92 ? 23.129 27.352 56.639 1.00 14.14 720 MET B CA 1
ATOM 2093 C C . MET B 1 92 ? 24.274 26.656 57.371 1.00 14.47 720 MET B C 1
ATOM 2094 O O . MET B 1 92 ? 24.043 25.694 58.142 1.00 14.66 720 MET B O 1
ATOM 2099 N N . ARG B 1 93 ? 25.483 27.160 57.132 1.00 13.82 721 ARG B N 1
ATOM 2100 C CA . ARG B 1 93 ? 26.675 26.815 57.897 0.50 12.75 721 ARG B CA 1
ATOM 2101 C C . ARG B 1 93 ? 27.317 28.116 58.376 1.00 14.74 721 ARG B C 1
ATOM 2102 O O . ARG B 1 93 ? 27.568 29.034 57.569 1.00 14.19 721 ARG B O 1
ATOM 2110 N N . ILE B 1 94 ? 27.568 28.235 59.680 1.00 14.04 722 ILE B N 1
ATOM 2111 C CA . ILE B 1 94 ? 28.208 29.464 60.184 1.00 16.28 722 ILE B CA 1
ATOM 2112 C C . ILE B 1 94 ? 29.641 29.092 60.559 1.00 17.45 722 ILE B C 1
ATOM 2113 O O . ILE B 1 94 ? 29.869 28.466 61.609 1.00 18.91 722 ILE B O 1
ATOM 2118 N N . ASP B 1 95 ? 30.604 29.441 59.712 1.00 18.16 723 ASP B N 1
ATOM 2119 C CA . ASP B 1 95 ? 31.990 29.100 60.031 1.00 19.94 723 ASP B CA 1
ATOM 2120 C C . ASP B 1 95 ? 32.690 30.115 60.943 1.00 19.52 723 ASP B C 1
ATOM 2121 O O . ASP B 1 95 ? 33.675 29.764 61.577 1.00 20.84 723 ASP B O 1
ATOM 2126 N N . LYS B 1 96 ? 32.181 31.346 61.003 1.00 18.84 724 LYS B N 1
ATOM 2127 C CA . LYS B 1 96 ? 32.631 32.333 61.983 1.00 19.10 724 LYS B CA 1
ATOM 2128 C C . LYS B 1 96 ? 31.447 33.137 62.529 1.00 18.23 724 LYS B C 1
ATOM 2129 O O . LYS B 1 96 ? 30.847 33.945 61.819 1.00 16.67 724 LYS B O 1
ATOM 2135 N N . ALA B 1 97 ? 31.111 32.875 63.794 1.00 18.54 725 ALA B N 1
ATOM 2136 C CA . ALA B 1 97 ? 29.957 33.494 64.471 1.00 18.04 725 ALA B CA 1
ATOM 2137 C C . ALA B 1 97 ? 30.165 35.001 64.547 1.00 18.70 725 ALA B C 1
ATOM 2138 O O . ALA B 1 97 ? 31.314 35.460 64.554 1.00 19.35 725 ALA B O 1
ATOM 2140 N N . PRO B 1 98 ? 29.062 35.772 64.571 1.00 20.38 726 PRO B N 1
ATOM 2141 C CA . PRO B 1 98 ? 29.163 37.233 64.554 1.00 21.10 726 PRO B CA 1
ATOM 2142 C C . PRO B 1 98 ? 29.864 37.759 65.798 1.00 22.92 726 PRO B C 1
ATOM 2143 O O . PRO B 1 98 ? 29.521 37.368 66.910 1.00 22.90 726 PRO B O 1
ATOM 2147 N N . GLU B 1 99 ? 30.831 38.642 65.599 1.00 25.14 727 GLU B N 1
ATOM 2148 C CA . GLU B 1 99 ? 31.559 39.271 66.713 1.00 28.08 727 GLU B CA 1
ATOM 2149 C C . GLU B 1 99 ? 30.635 40.109 67.609 1.00 27.62 727 GLU B C 1
ATOM 2150 O O . GLU B 1 99 ? 30.696 40.038 68.858 1.00 27.97 727 GLU B O 1
ATOM 2156 N N . GLN B 1 100 ? 29.767 40.880 66.960 1.00 26.82 728 GLN B N 1
ATOM 2157 C CA . GLN B 1 100 ? 28.915 41.859 67.616 1.00 27.79 728 GLN B CA 1
ATOM 2158 C C . GLN B 1 100 ? 27.441 41.682 67.243 1.00 26.66 728 GLN B C 1
ATOM 2159 O O . GLN B 1 100 ? 26.633 42.591 67.420 1.00 29.34 728 GLN B O 1
ATOM 2165 N N . GLY B 1 101 ? 27.082 40.522 66.717 1.00 23.78 729 GLY B N 1
ATOM 2166 C CA . GLY B 1 101 ? 25.686 40.219 66.494 1.00 20.80 729 GLY B CA 1
ATOM 2167 C C . GLY B 1 101 ? 25.310 40.183 65.033 1.00 18.71 729 GLY B C 1
ATOM 2168 O O . GLY B 1 101 ? 26.013 40.736 64.184 1.00 17.80 729 GLY B O 1
ATOM 2169 N N . ALA B 1 102 ? 24.186 39.529 64.746 1.00 17.78 730 ALA B N 1
ATOM 2170 C CA . ALA B 1 102 ? 23.636 39.500 63.402 1.00 17.39 730 ALA B CA 1
ATOM 2171 C C . ALA B 1 102 ? 22.127 39.294 63.505 1.00 17.36 730 ALA B C 1
ATOM 2172 O O . ALA B 1 102 ? 21.635 38.698 64.467 1.00 16.72 730 ALA B O 1
ATOM 2174 N N . ASN B 1 103 ? 21.415 39.829 62.520 1.00 17.68 731 ASN B N 1
ATOM 2175 C CA . ASN B 1 103 ? 19.963 39.757 62.425 1.00 18.10 731 ASN B CA 1
ATOM 2176 C C . ASN B 1 103 ? 19.574 38.968 61.164 1.00 17.70 731 ASN B C 1
ATOM 2177 O O . ASN B 1 103 ? 20.095 39.214 60.071 1.00 17.30 731 ASN B O 1
ATOM 2182 N N . LEU B 1 104 ? 18.685 37.996 61.332 1.00 16.32 732 LEU B N 1
ATOM 2183 C CA . LEU B 1 104 ? 18.118 37.261 60.216 1.00 16.63 732 LEU B CA 1
ATOM 2184 C C . LEU B 1 104 ? 16.663 37.668 60.106 1.00 16.27 732 LEU B C 1
ATOM 2185 O O . LEU B 1 104 ? 15.865 37.507 61.050 1.00 16.88 732 LEU B O 1
ATOM 2190 N N . GLN B 1 105 ? 16.329 38.304 58.994 1.00 17.25 733 GLN B N 1
ATOM 2191 C CA . GLN B 1 105 ? 14.952 38.745 58.789 1.00 17.93 733 GLN B CA 1
ATOM 2192 C C . GLN B 1 105 ? 14.388 37.939 57.634 1.00 18.42 733 GLN B C 1
ATOM 2193 O O . GLN B 1 105 ? 15.111 37.598 56.677 1.00 19.27 733 GLN B O 1
ATOM 2199 N N . VAL B 1 106 ? 13.099 37.632 57.732 1.00 18.88 734 VAL B N 1
ATOM 2200 C CA . VAL B 1 106 ? 12.437 36.778 56.761 1.00 19.17 734 VAL B CA 1
ATOM 2201 C C . VAL B 1 106 ? 11.157 37.421 56.255 1.00 19.20 734 VAL B C 1
ATOM 2202 O O . VAL B 1 106 ? 10.379 37.957 57.046 1.00 19.33 734 VAL B O 1
ATOM 2206 N N . MET B 1 107 ? 10.992 37.403 54.926 1.00 19.74 735 MET B N 1
ATOM 2207 C CA . MET B 1 107 ? 9.793 37.904 54.221 1.00 20.60 735 MET B CA 1
ATOM 2208 C C . MET B 1 107 ? 9.464 39.356 54.576 1.00 21.47 735 MET B C 1
ATOM 2209 O O . MET B 1 107 ? 8.487 39.647 55.304 1.00 20.56 735 MET B O 1
ATOM 2214 N N . CYS B 1 108 ? 10.312 40.243 54.064 1.00 22.27 736 CYS B N 1
ATOM 2215 C CA . CYS B 1 108 ? 10.255 41.658 54.368 1.00 24.16 736 CYS B CA 1
ATOM 2216 C C . CYS B 1 108 ? 9.569 42.404 53.240 1.00 25.95 736 CYS B C 1
ATOM 2217 O O . CYS B 1 108 ? 9.883 42.217 52.066 1.00 24.75 736 CYS B O 1
ATOM 2220 N N . SER B 1 109 ? 8.616 43.248 53.612 1.00 27.62 737 SER B N 1
ATOM 2221 C CA . SER B 1 109 ? 8.024 44.151 52.653 1.00 29.89 737 SER B CA 1
ATOM 2222 C C . SER B 1 109 ? 8.816 45.440 52.745 1.00 31.20 737 SER B C 1
ATOM 2223 O O . SER B 1 109 ? 9.972 45.440 53.198 1.00 30.69 737 SER B O 1
ATOM 2226 N N . GLU B 1 110 ? 8.184 46.540 52.338 1.00 32.68 738 GLU B N 1
ATOM 2227 C CA . GLU B 1 110 ? 8.803 47.862 52.418 1.00 34.23 738 GLU B CA 1
ATOM 2228 C C . GLU B 1 110 ? 9.262 48.196 53.826 1.00 34.67 738 GLU B C 1
ATOM 2229 O O . GLU B 1 110 ? 10.428 48.558 54.037 1.00 35.83 738 GLU B O 1
ATOM 2230 N N . SER B 1 111 ? 8.360 48.039 54.794 1.00 34.46 739 SER B N 1
ATOM 2231 C CA . SER B 1 111 ? 8.620 48.496 56.159 1.00 34.34 739 SER B CA 1
ATOM 2232 C C . SER B 1 111 ? 8.480 47.492 57.293 1.00 33.60 739 SER B C 1
ATOM 2233 O O . SER B 1 111 ? 8.697 47.863 58.4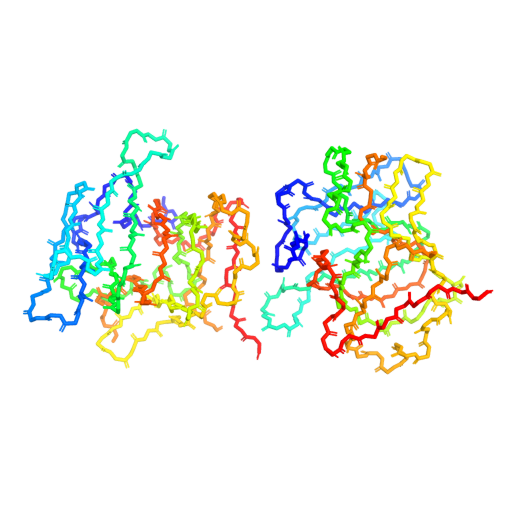49 1.00 35.04 739 SER B O 1
ATOM 2234 N N . ASN B 1 112 ? 8.132 46.238 56.982 1.00 32.28 740 ASN B N 1
ATOM 2235 C CA . ASN B 1 112 ? 7.991 45.170 57.995 1.00 30.52 740 ASN B CA 1
ATOM 2236 C C . ASN B 1 112 ? 8.521 43.818 57.491 1.00 28.98 740 ASN B C 1
ATOM 2237 O O . ASN B 1 112 ? 8.547 43.568 56.277 1.00 28.73 740 ASN B O 1
ATOM 2239 N N . CYS B 1 113 ? 8.927 42.962 58.428 1.00 26.97 741 CYS B N 1
ATOM 2240 C CA . CYS B 1 113 ? 9.317 41.580 58.127 1.00 25.24 741 CYS B CA 1
ATOM 2241 C C . CYS B 1 113 ? 8.427 40.623 58.900 1.00 24.75 741 CYS B C 1
ATOM 2242 O O . CYS B 1 113 ? 8.080 40.897 60.059 1.00 23.96 741 CYS B O 1
ATOM 2245 N N . LEU B 1 114 ? 8.081 39.490 58.284 1.00 23.46 742 LEU B N 1
ATOM 2246 C CA . LEU B 1 114 ? 7.335 38.433 58.989 1.00 23.28 742 LEU B CA 1
ATOM 2247 C C . LEU B 1 114 ? 8.104 37.873 60.187 1.00 22.81 742 LEU B C 1
ATOM 2248 O O . LEU B 1 114 ? 7.504 37.569 61.222 1.00 22.88 742 LEU B O 1
ATOM 2253 N N . ARG B 1 115 ? 9.429 37.765 60.051 1.00 21.42 743 ARG B N 1
ATOM 2254 C CA . ARG B 1 115 ? 10.289 37.297 61.142 1.00 20.85 743 ARG B CA 1
ATOM 2255 C C . ARG B 1 115 ? 11.540 38.165 61.291 1.00 21.31 743 ARG B C 1
ATOM 2256 O O . ARG B 1 115 ? 12.115 38.662 60.308 1.00 19.55 743 ARG B O 1
ATOM 2264 N N . ASP B 1 116 ? 11.935 38.350 62.547 1.00 21.05 744 ASP B N 1
ATOM 2265 C CA . ASP B 1 116 ? 13.104 39.125 62.886 1.00 22.00 744 ASP B CA 1
ATOM 2266 C C . ASP B 1 116 ? 13.788 38.303 63.961 1.00 21.41 744 ASP B C 1
ATOM 2267 O O . ASP B 1 116 ? 13.280 38.212 65.101 1.00 22.65 744 ASP B O 1
ATOM 2272 N N . ILE B 1 117 ? 14.894 37.668 63.584 1.00 19.14 745 ILE B N 1
ATOM 2273 C CA . ILE B 1 117 ? 15.571 36.692 64.430 1.00 18.91 745 ILE B CA 1
ATOM 2274 C C . ILE B 1 117 ? 17.015 37.086 64.699 1.00 18.41 745 ILE B C 1
ATOM 2275 O O . ILE B 1 117 ? 17.826 37.182 63.774 1.00 18.59 745 ILE B O 1
ATOM 2280 N N . ASP B 1 118 ? 17.340 37.258 65.984 1.00 18.21 746 ASP B N 1
ATOM 2281 C CA . ASP B 1 118 ? 18.718 37.452 66.394 1.00 18.50 746 ASP B CA 1
ATOM 2282 C C . ASP B 1 118 ? 19.514 36.177 66.233 1.00 17.40 746 ASP B C 1
ATOM 2283 O O . ASP B 1 118 ? 19.063 35.085 66.640 1.00 16.68 746 ASP B O 1
ATOM 2288 N N . PHE B 1 119 ? 20.713 36.282 65.669 1.00 16.33 747 PHE B N 1
ATOM 2289 C CA . PHE B 1 119 ? 21.575 35.096 65.575 1.00 15.57 747 PHE B CA 1
ATOM 2290 C C . PHE B 1 119 ? 21.847 34.419 66.937 1.00 16.77 747 PHE B C 1
ATOM 2291 O O . PHE B 1 119 ? 22.018 33.205 67.014 1.00 16.22 747 PHE B O 1
ATOM 2299 N N . SER B 1 120 ? 21.915 35.201 68.009 1.00 16.71 748 SER B N 1
ATOM 2300 C CA . SER B 1 120 ? 22.132 34.619 69.327 1.00 17.29 748 SER B CA 1
ATOM 2301 C C . SER B 1 120 ? 21.075 33.583 69.722 1.00 17.73 748 SER B C 1
ATOM 2302 O O . SER B 1 120 ? 21.370 32.698 70.545 1.00 17.63 748 SER B O 1
ATOM 2305 N N . SER B 1 121 ? 19.881 33.686 69.142 1.00 16.90 749 SER B N 1
ATOM 2306 C CA . SER B 1 121 ? 18.787 32.767 69.431 1.00 18.14 749 SER B CA 1
ATOM 2307 C C . SER B 1 121 ? 19.009 31.333 68.946 1.00 17.49 749 SER B C 1
ATOM 2308 O O . SER B 1 121 ? 18.334 30.438 69.425 1.00 18.55 749 SER B O 1
ATOM 2311 N N . PHE B 1 122 ? 19.918 31.126 67.992 1.00 17.49 750 PHE B N 1
ATOM 2312 C CA . PHE B 1 122 ? 20.242 29.786 67.489 1.00 17.29 750 PHE B CA 1
ATOM 2313 C C . PHE B 1 122 ? 21.747 29.557 67.318 1.00 17.40 750 PHE B C 1
ATOM 2314 O O . PHE B 1 122 ? 22.173 28.613 66.639 1.00 17.21 750 PHE B O 1
ATOM 2322 N N . SER B 1 123 ? 22.559 30.396 67.971 1.00 17.75 751 SER B N 1
ATOM 2323 C CA . SER B 1 123 ? 24.014 30.294 67.832 1.00 17.63 751 SER B CA 1
ATOM 2324 C C . SER B 1 123 ? 24.571 28.956 68.341 1.00 17.95 751 SER B C 1
ATOM 2325 O O . SER B 1 123 ? 25.492 28.395 67.746 1.00 17.39 751 SER B O 1
ATOM 2328 N N . GLN B 1 124 ? 23.996 28.437 69.428 1.00 18.71 752 GLN B N 1
ATOM 2329 C CA A GLN B 1 124 ? 24.538 27.166 69.943 0.00 19.20 752 GLN B CA 1
ATOM 2330 C CA B GLN B 1 124 ? 24.443 27.167 69.996 0.50 19.16 752 GLN B CA 1
ATOM 2331 C C . GLN B 1 124 ? 24.293 26.034 68.986 1.00 20.32 752 GLN B C 1
ATOM 2332 O O . GLN B 1 124 ? 25.238 25.278 68.748 1.00 21.47 752 GLN B O 1
ATOM 2343 N N . LEU B 1 125 ? 23.129 25.978 68.351 1.00 21.80 753 LEU B N 1
ATOM 2344 C CA . LEU B 1 125 ? 22.818 24.884 67.429 1.00 23.56 753 LEU B CA 1
ATOM 2345 C C . LEU B 1 125 ? 23.605 24.934 66.123 1.00 23.22 753 LEU B C 1
ATOM 2346 O O . LEU B 1 125 ? 23.658 23.922 65.431 1.00 24.49 753 LEU B O 1
ATOM 2351 N N . MET B 1 126 ? 24.218 26.104 65.820 1.00 22.87 754 MET B N 1
ATOM 2352 C CA . MET B 1 126 ? 25.173 26.359 64.710 1.00 21.84 754 MET B CA 1
ATOM 2353 C C . MET B 1 126 ? 26.667 26.300 65.078 1.00 22.42 754 MET B C 1
ATOM 2354 O O . MET B 1 126 ? 27.550 26.364 64.206 1.00 21.98 754 MET B O 1
ATOM 2359 N N . ALA B 1 127 ? 26.963 26.223 66.376 1.00 22.90 755 ALA B N 1
ATOM 2360 C CA . ALA B 1 127 ? 28.330 26.387 66.866 1.00 22.98 755 ALA B CA 1
ATOM 2361 C C . ALA B 1 127 ? 29.359 25.332 66.402 1.00 23.07 755 ALA B C 1
ATOM 2362 O O . ALA B 1 127 ? 30.566 25.568 66.459 1.00 23.63 755 ALA B O 1
ATOM 2364 N N . ASP B 1 128 ? 28.873 24.188 65.930 1.00 23.52 756 ASP B N 1
ATOM 2365 C CA . ASP B 1 128 ? 29.744 23.142 65.362 1.00 23.57 756 ASP B CA 1
ATOM 2366 C C . ASP B 1 128 ? 30.341 23.493 63.983 1.00 23.58 756 ASP B C 1
ATOM 2367 O O . ASP B 1 128 ? 31.125 22.727 63.417 1.00 24.17 756 ASP B O 1
ATOM 2372 N N . LYS B 1 129 ? 29.956 24.654 63.445 1.00 22.66 757 LYS B N 1
ATOM 2373 C CA . LYS B 1 129 ? 30.412 25.126 62.126 1.00 21.42 757 LYS B CA 1
ATOM 2374 C C . LYS B 1 129 ? 30.041 24.181 60.965 1.00 20.48 757 LYS B C 1
ATOM 2375 O O . LYS B 1 129 ? 30.690 24.152 59.910 1.00 21.45 757 LYS B O 1
ATOM 2381 N N . SER B 1 130 ? 28.997 23.406 61.171 1.00 20.57 758 SER B N 1
ATOM 2382 C CA . SER B 1 130 ? 28.577 22.392 60.211 1.00 20.29 758 SER B CA 1
ATOM 2383 C C . SER B 1 130 ? 27.316 22.887 59.534 1.00 18.96 758 SER B C 1
ATOM 2384 O O . SER B 1 130 ? 26.677 23.808 60.043 1.00 18.30 758 SER B O 1
ATOM 2387 N N . TRP B 1 131 ? 26.949 22.282 58.405 1.00 17.82 759 TRP B N 1
ATOM 2388 C CA . TRP B 1 131 ? 25.639 22.580 57.799 1.00 17.83 759 TRP B CA 1
ATOM 2389 C C . TRP B 1 131 ? 24.468 22.066 58.642 1.00 18.65 759 TRP B C 1
ATOM 2390 O O . TRP B 1 131 ? 24.508 20.931 59.207 1.00 18.29 759 TRP B O 1
ATOM 2401 N N . HIS B 1 132 ? 23.420 22.888 58.707 1.00 17.47 760 HIS B N 1
ATOM 2402 C CA . HIS B 1 132 ? 22.146 22.552 59.315 1.00 19.24 760 HIS B CA 1
ATOM 2403 C C . HIS B 1 132 ? 20.992 23.062 58.439 1.00 19.01 760 HIS B C 1
ATOM 2404 O O . HIS B 1 132 ? 21.065 24.174 57.880 1.00 19.66 760 HIS B O 1
ATOM 2411 N N . THR B 1 133 ? 19.934 22.266 58.333 1.00 18.36 761 THR B N 1
ATOM 2412 C CA . THR B 1 133 ? 18.700 22.695 57.689 1.00 18.88 761 THR B CA 1
ATOM 2413 C C . THR B 1 133 ? 17.818 23.385 58.691 1.00 19.06 761 THR B C 1
ATOM 2414 O O . THR B 1 133 ? 17.393 22.784 59.707 1.00 20.41 761 THR B O 1
ATOM 2418 N N . LEU B 1 134 ? 17.474 24.623 58.364 1.00 18.11 762 LEU B N 1
ATOM 2419 C CA . LEU B 1 134 ? 16.672 25.466 59.231 1.00 17.82 762 LEU B CA 1
ATOM 2420 C C . LEU B 1 134 ? 15.304 25.668 58.607 1.00 18.09 762 LEU B C 1
ATOM 2421 O O . LEU B 1 134 ? 15.181 26.017 57.416 1.00 18.67 762 LEU B O 1
ATOM 2426 N N . ALA B 1 135 ? 14.267 25.404 59.393 1.00 17.26 763 ALA B N 1
ATOM 2427 C CA . ALA B 1 135 ? 12.899 25.718 58.983 1.00 17.28 763 ALA B CA 1
ATOM 2428 C C . ALA B 1 135 ? 12.389 26.941 59.753 1.00 18.50 763 ALA B C 1
ATOM 2429 O O . ALA B 1 135 ? 12.280 26.914 60.978 1.00 19.15 763 ALA B O 1
ATOM 2431 N N . ILE B 1 136 ? 12.063 28.009 59.045 1.00 17.00 764 ILE B N 1
ATOM 2432 C CA . ILE B 1 136 ? 11.645 29.230 59.710 1.00 18.08 764 ILE B CA 1
ATOM 2433 C C . ILE B 1 136 ? 10.145 29.447 59.530 1.00 18.43 764 ILE B C 1
ATOM 2434 O O . ILE B 1 136 ? 9.689 29.812 58.436 1.00 18.21 764 ILE B O 1
ATOM 2439 N N . PRO B 1 137 ? 9.360 29.217 60.604 1.00 20.11 765 PRO B N 1
ATOM 2440 C CA . PRO B 1 137 ? 7.920 29.466 60.452 1.00 20.90 765 PRO B CA 1
ATOM 2441 C C . PRO B 1 137 ? 7.650 30.919 60.110 1.00 22.03 765 PRO B C 1
ATOM 2442 O O . PRO B 1 137 ? 8.212 31.825 60.748 1.00 21.13 765 PRO B O 1
ATOM 2446 N N . LEU B 1 138 ? 6.818 31.138 59.096 1.00 22.72 766 LEU B N 1
ATOM 2447 C CA . LEU B 1 138 ? 6.541 32.490 58.644 1.00 25.03 766 LEU B CA 1
ATOM 2448 C C . LEU B 1 138 ? 5.631 33.267 59.601 1.00 26.60 766 LEU B C 1
ATOM 2449 O O . LEU B 1 138 ? 5.693 34.487 59.669 1.00 27.17 766 LEU B O 1
ATOM 2454 N N . HIS B 1 139 ? 4.807 32.565 60.358 1.00 29.35 767 HIS B N 1
ATOM 2455 C CA . HIS B 1 139 ? 3.885 33.270 61.232 1.00 31.75 767 HIS B CA 1
ATOM 2456 C C . HIS B 1 139 ? 4.004 32.878 62.691 1.00 32.56 767 HIS B C 1
ATOM 2457 O O . HIS B 1 139 ? 4.097 31.697 63.016 1.00 33.28 767 HIS B O 1
ATOM 2464 N N . CYS B 1 140 ? 4.040 33.903 63.542 1.00 34.11 768 CYS B N 1
ATOM 2465 C CA . CYS B 1 140 ? 4.061 33.771 64.998 1.00 35.14 768 CYS B CA 1
ATOM 2466 C C . CYS B 1 140 ? 2.657 34.009 65.552 1.00 36.08 768 CYS B C 1
ATOM 2467 O O . CYS B 1 140 ? 1.687 33.391 65.093 1.00 37.70 768 CYS B O 1
ATOM 2470 N N . GLN B 1 148 ? 0.520 41.995 51.416 1.00 37.83 776 GLN B N 1
ATOM 2471 C CA . GLN B 1 148 ? 1.794 42.690 51.607 1.00 37.36 776 GLN B CA 1
ATOM 2472 C C . GLN B 1 148 ? 2.867 42.130 50.678 1.00 35.82 776 GLN B C 1
ATOM 2473 O O . GLN B 1 148 ? 3.325 40.990 50.857 1.00 36.75 776 GLN B O 1
ATOM 2479 N N . PRO B 1 149 ? 3.272 42.927 49.681 1.00 33.87 777 PRO B N 1
ATOM 2480 C CA . PRO B 1 149 ? 4.207 42.465 48.671 1.00 31.66 777 PRO B CA 1
ATOM 2481 C C . PRO B 1 149 ? 5.605 42.318 49.287 1.00 29.20 777 PRO B C 1
ATOM 2482 O O . PRO B 1 149 ? 6.060 43.207 49.996 1.00 28.01 777 PRO B O 1
ATOM 2486 N N . ILE B 1 150 ? 6.261 41.199 49.022 1.00 26.23 778 ILE B N 1
ATOM 2487 C CA . ILE B 1 150 ? 7.568 40.950 49.636 1.00 24.04 778 ILE B CA 1
ATOM 2488 C C . ILE B 1 150 ? 8.685 41.413 48.704 1.00 22.75 778 ILE B C 1
ATOM 2489 O O . ILE B 1 150 ? 8.627 41.153 47.499 1.00 22.26 778 ILE B O 1
ATOM 2494 N N . THR B 1 151 ? 9.690 42.100 49.257 1.00 21.68 779 THR B N 1
ATOM 2495 C CA . THR B 1 151 ? 10.914 42.363 48.493 1.00 22.12 779 THR B CA 1
ATOM 2496 C C . THR B 1 151 ? 12.092 41.491 48.921 1.00 20.30 779 THR B C 1
ATOM 2497 O O . THR B 1 151 ? 12.745 40.911 48.078 1.00 21.59 779 THR B O 1
ATOM 2501 N N . ASP B 1 152 ? 12.384 41.415 50.213 1.00 19.10 780 ASP B N 1
ATOM 2502 C CA . ASP B 1 152 ? 13.465 40.516 50.645 1.00 17.26 780 ASP B CA 1
ATOM 2503 C C . ASP B 1 152 ? 12.875 39.225 51.241 1.00 16.74 780 ASP B C 1
ATOM 2504 O O . ASP B 1 152 ? 12.267 39.251 52.326 1.00 16.70 780 ASP B O 1
ATOM 2509 N N . ALA B 1 153 ? 13.079 38.106 50.549 1.00 15.04 781 ALA B N 1
ATOM 2510 C CA . ALA B 1 153 ? 12.708 36.796 51.108 1.00 15.28 781 ALA B CA 1
ATOM 2511 C C . ALA B 1 153 ? 13.493 36.521 52.398 1.00 16.25 781 ALA B C 1
ATOM 2512 O O . ALA B 1 153 ? 12.945 36.026 53.385 1.00 15.59 781 ALA B O 1
ATOM 2514 N N . LEU B 1 154 ? 14.784 36.844 52.357 1.00 16.41 782 LEU B N 1
ATOM 2515 C CA . LEU B 1 154 ? 15.626 36.772 53.544 1.00 17.15 782 LEU B CA 1
ATOM 2516 C C . LEU B 1 154 ? 16.611 37.927 53.527 1.00 16.30 782 LEU B C 1
ATOM 2517 O O . LEU B 1 154 ? 17.008 38.395 52.468 1.00 14.69 782 LEU B O 1
ATOM 2522 N N . ARG B 1 155 ? 16.986 38.384 54.712 1.00 15.61 783 ARG B N 1
ATOM 2523 C CA . ARG B 1 155 ? 17.949 39.471 54.842 1.00 15.69 783 ARG B CA 1
ATOM 2524 C C . ARG B 1 155 ? 18.810 39.169 56.068 1.00 14.97 783 ARG B C 1
ATOM 2525 O O . ARG B 1 155 ? 18.274 38.862 57.148 1.00 16.60 783 ARG B O 1
ATOM 2533 N N . ILE B 1 156 ? 20.127 39.192 55.886 1.00 13.37 784 ILE B N 1
ATOM 2534 C CA . ILE B 1 156 ? 21.062 38.980 56.993 1.00 12.83 784 ILE B CA 1
ATOM 2535 C C . ILE B 1 156 ? 21.917 40.218 57.131 1.00 13.43 784 ILE B C 1
ATOM 2536 O O . ILE B 1 156 ? 22.558 40.651 56.156 1.00 12.90 784 ILE B O 1
ATOM 2541 N N . THR B 1 157 ? 21.928 40.768 58.342 1.00 13.10 785 THR B N 1
ATOM 2542 C CA . THR B 1 157 ? 22.634 42.016 58.584 1.00 14.09 785 THR B CA 1
ATOM 2543 C C . THR B 1 157 ? 23.649 41.790 59.690 1.00 13.90 785 THR B C 1
ATOM 2544 O O . THR B 1 157 ? 23.319 41.234 60.740 1.00 13.92 785 THR B O 1
ATOM 2548 N N . SER B 1 158 ? 24.885 42.203 59.459 1.00 13.70 786 SER B N 1
ATOM 2549 C CA . SER B 1 158 ? 25.943 42.045 60.468 1.00 14.43 786 SER B CA 1
ATOM 2550 C C . SER B 1 158 ? 27.120 42.972 60.132 1.00 14.61 786 SER B C 1
ATOM 2551 O O . SER B 1 158 ? 27.111 43.652 59.097 1.00 14.36 786 SER B O 1
ATOM 2554 N N . GLN B 1 159 ? 28.136 42.958 60.987 1.00 15.48 787 GLN B N 1
ATOM 2555 C CA . GLN B 1 159 ? 29.406 43.644 60.676 1.00 17.36 787 GLN B CA 1
ATOM 2556 C C . GLN B 1 159 ? 30.582 42.721 60.474 1.00 17.28 787 GLN B C 1
ATOM 2557 O O . GLN B 1 159 ? 31.558 43.101 59.856 1.00 17.51 787 GLN B O 1
ATOM 2563 N N . ASN B 1 160 ? 30.514 41.507 61.002 1.00 16.57 788 ASN B N 1
ATOM 2564 C CA . ASN B 1 160 ? 31.685 40.636 61.016 1.00 17.12 788 ASN B CA 1
ATOM 2565 C C . ASN B 1 160 ? 31.148 39.241 61.231 1.00 16.89 788 ASN B C 1
ATOM 2566 O O . ASN B 1 160 ? 30.660 38.913 62.321 1.00 16.78 788 ASN B O 1
ATOM 2571 N N . LEU B 1 161 ? 31.221 38.423 60.184 1.00 15.28 789 LEU B N 1
ATOM 2572 C CA . LEU B 1 161 ? 30.437 37.176 60.129 1.00 14.77 789 LEU B CA 1
ATOM 2573 C C . LEU B 1 161 ? 30.909 36.399 58.887 1.00 13.53 789 LEU B C 1
ATOM 2574 O O . LEU B 1 161 ? 31.209 36.989 57.868 1.00 12.72 789 LEU B O 1
ATOM 2579 N N . SER B 1 162 ? 30.951 35.070 58.984 1.00 13.52 790 SER B N 1
ATOM 2580 C CA A SER B 1 162 ? 31.244 34.246 57.885 0.00 12.48 790 SER B CA 1
ATOM 2581 C CA B SER B 1 162 ? 31.235 34.237 57.826 0.50 12.82 790 SER B CA 1
ATOM 2582 C C . SER B 1 162 ? 30.274 33.071 57.856 1.00 13.78 790 SER B C 1
ATOM 2583 O O . SER B 1 162 ? 30.213 32.329 58.860 1.00 14.39 790 SER B O 1
ATOM 2588 N N . LEU B 1 163 ? 29.482 32.915 56.788 1.00 13.34 791 LEU B N 1
ATOM 2589 C CA . LEU B 1 163 ? 28.496 31.831 56.748 1.00 12.68 791 LEU B CA 1
ATOM 2590 C C . LEU B 1 163 ? 28.308 31.424 55.301 1.00 12.88 791 LEU B C 1
ATOM 2591 O O . LEU B 1 163 ? 28.885 32.052 54.410 1.00 14.03 791 LEU B O 1
ATOM 2596 N N . ALA B 1 164 ? 27.539 30.366 55.079 1.00 13.03 792 ALA B N 1
ATOM 2597 C CA . ALA B 1 164 ? 27.161 29.936 53.748 1.00 13.51 792 ALA B CA 1
ATOM 2598 C C . ALA B 1 164 ? 25.715 29.505 53.785 1.00 13.40 792 ALA B C 1
ATOM 2599 O O . ALA B 1 164 ? 25.189 29.087 54.856 1.00 12.08 792 ALA B O 1
ATOM 2601 N N . ILE B 1 165 ? 25.054 29.629 52.625 1.00 12.26 793 ILE B N 1
ATOM 2602 C CA . ILE B 1 165 ? 23.623 29.351 52.502 1.00 14.73 793 ILE B CA 1
ATOM 2603 C C . ILE B 1 165 ? 23.415 28.480 51.254 1.00 13.56 793 ILE B C 1
ATOM 2604 O O . ILE B 1 165 ? 24.108 28.666 50.265 1.00 12.95 793 ILE B O 1
ATOM 2609 N N . ALA B 1 166 ? 22.461 27.549 51.321 1.00 14.09 794 ALA B N 1
ATOM 2610 C CA . ALA B 1 166 ? 22.097 26.734 50.169 1.00 13.46 794 ALA B CA 1
ATOM 2611 C C . ALA B 1 166 ? 20.641 26.318 50.262 1.00 13.99 794 ALA B C 1
ATOM 2612 O O . ALA B 1 166 ? 20.047 26.355 51.343 1.00 14.15 794 ALA B O 1
ATOM 2614 N N . ASP B 1 167 ? 20.072 25.881 49.132 1.00 13.79 795 ASP B N 1
ATOM 2615 C CA . ASP B 1 167 ? 18.797 25.158 49.179 1.00 15.74 795 ASP B CA 1
ATOM 2616 C C . ASP B 1 167 ? 17.687 25.924 49.893 1.00 15.22 795 ASP B C 1
ATOM 2617 O O . ASP B 1 167 ? 17.039 25.424 50.841 1.00 15.76 795 ASP B O 1
ATOM 2622 N N . VAL B 1 168 ? 17.441 27.146 49.431 1.00 15.07 796 VAL B N 1
ATOM 2623 C CA . VAL B 1 168 ? 16.443 28.013 50.020 1.00 14.52 796 VAL B CA 1
ATOM 2624 C C . VAL B 1 168 ? 15.084 27.823 49.338 1.00 14.16 796 VAL B C 1
ATOM 2625 O O . VAL B 1 168 ? 14.961 27.971 48.116 1.00 13.87 796 VAL B O 1
ATOM 2629 N N . ALA B 1 169 ? 14.064 27.470 50.111 1.00 15.42 797 ALA B N 1
ATOM 2630 C CA . ALA B 1 169 ? 12.723 27.248 49.538 1.00 16.56 797 ALA B CA 1
ATOM 2631 C C . ALA B 1 169 ? 11.597 27.570 50.520 1.00 17.34 797 ALA B C 1
ATOM 2632 O O . ALA B 1 169 ? 11.771 27.467 51.741 1.00 17.75 797 ALA B O 1
ATOM 2634 N N . LEU B 1 170 ? 10.452 27.976 49.983 1.00 18.16 798 LEU B N 1
ATOM 2635 C CA . LEU B 1 170 ? 9.246 28.111 50.791 1.00 19.01 798 LEU B CA 1
ATOM 2636 C C . LEU B 1 170 ? 8.592 26.736 50.849 1.00 20.59 798 LEU B C 1
ATOM 2637 O O . LEU B 1 170 ? 8.511 26.057 49.822 1.00 19.64 798 LEU B O 1
ATOM 2642 N N . THR B 1 171 ? 8.151 26.316 52.035 1.00 21.73 799 THR B N 1
ATOM 2643 C CA . THR B 1 171 ? 7.481 25.009 52.174 1.00 23.71 799 THR B CA 1
ATOM 2644 C C . THR B 1 171 ? 6.239 25.109 53.055 1.00 25.32 799 THR B C 1
ATOM 2645 O O . THR B 1 171 ? 6.157 25.987 53.928 1.00 24.78 799 THR B O 1
ATOM 2649 N N . ILE B 1 172 ? 5.288 24.192 52.866 1.00 26.65 800 ILE B N 1
ATOM 2650 C CA . ILE B 1 172 ? 4.041 24.257 53.677 1.00 28.52 800 ILE B CA 1
ATOM 2651 C C . ILE B 1 172 ? 4.210 23.610 55.049 1.00 29.75 800 ILE B C 1
ATOM 2652 O O . ILE B 1 172 ? 3.510 23.963 56.007 1.00 29.57 800 ILE B O 1
ATOM 2657 N N . LYS B 1 173 ? 5.140 22.660 55.138 1.00 31.17 801 LYS B N 1
ATOM 2658 C CA . LYS B 1 173 ? 5.480 22.027 56.416 1.00 33.03 801 LYS B CA 1
ATOM 2659 C C . LYS B 1 173 ? 6.991 21.872 56.558 1.00 33.62 801 LYS B C 1
ATOM 2660 O O . LYS B 1 173 ? 7.708 21.832 55.550 1.00 33.78 801 LYS B O 1
ATOM 2666 N N . PRO B 1 174 ? 7.487 21.758 57.804 1.00 34.14 802 PRO B N 1
ATOM 2667 C CA . PRO B 1 174 ? 8.934 21.670 57.906 1.00 34.06 802 PRO B CA 1
ATOM 2668 C C . PRO B 1 174 ? 9.400 20.276 57.519 1.00 34.49 802 PRO B C 1
ATOM 2669 O O . PRO B 1 174 ? 8.700 19.295 57.809 1.00 34.10 802 PRO B O 1
ATOM 2673 N N . SER B 1 175 ? 10.550 20.196 56.844 1.00 33.76 803 SER B N 1
ATOM 2674 C CA . SER B 1 175 ? 11.089 18.917 56.397 1.00 33.98 803 SER B CA 1
ATOM 2675 C C . SER B 1 175 ? 11.603 18.116 57.590 1.00 33.52 803 SER B C 1
ATOM 2676 O O . SER B 1 175 ? 11.983 18.679 58.625 1.00 32.62 803 SER B O 1
ATOM 2679 N N . ASP B 1 176 ? 11.593 16.795 57.443 1.00 33.08 804 ASP B N 1
ATOM 2680 C CA . ASP B 1 176 ? 11.919 15.902 58.553 1.00 33.39 804 ASP B CA 1
ATOM 2681 C C . ASP B 1 176 ? 13.257 16.200 59.242 1.00 33.01 804 ASP B C 1
ATOM 2682 O O . ASP B 1 176 ? 13.328 16.168 60.462 1.00 33.43 804 ASP B O 1
ATOM 2687 N N . ASP B 1 177 ? 14.311 16.512 58.497 1.00 32.81 805 ASP B N 1
ATOM 2688 C CA . ASP B 1 177 ? 15.602 16.705 59.172 1.00 32.91 805 ASP B CA 1
ATOM 2689 C C . ASP B 1 177 ? 15.930 18.149 59.614 1.00 31.31 805 ASP B C 1
ATOM 2690 O O . ASP B 1 177 ? 17.014 18.412 60.142 1.00 31.53 805 ASP B O 1
ATOM 2695 N N . SER B 1 178 ? 14.972 19.056 59.433 1.00 29.03 806 SER B N 1
ATOM 2696 C CA . SER B 1 178 ? 15.143 20.484 59.758 1.00 26.96 806 SER B CA 1
ATOM 2697 C C . SER B 1 178 ? 15.047 20.814 61.258 1.00 26.32 806 SER B C 1
ATOM 2698 O O . SER B 1 178 ? 14.444 20.052 62.047 1.00 26.04 806 SER B O 1
ATOM 2701 N N . ILE B 1 179 ? 15.656 21.939 61.641 1.00 24.10 807 ILE B N 1
ATOM 2702 C CA . ILE B 1 179 ? 15.499 22.517 62.976 1.00 23.19 807 ILE B CA 1
ATOM 2703 C C . ILE B 1 179 ? 14.609 23.762 62.819 1.00 22.11 807 ILE B C 1
ATOM 2704 O O . ILE B 1 179 ? 14.882 24.628 61.980 1.00 22.04 807 ILE B O 1
ATOM 2709 N N . SER B 1 180 ? 13.519 23.831 63.577 1.00 20.95 808 SER B N 1
ATOM 2710 C CA A SER B 1 180 ? 12.671 24.992 63.509 0.00 18.61 808 SER B CA 1
ATOM 2711 C CA B SER B 1 180 ? 12.614 24.975 63.492 0.50 19.59 808 SER B CA 1
ATOM 2712 C C . SER B 1 180 ? 13.128 26.170 64.318 1.00 20.07 808 SER B C 1
ATOM 2713 O O . SER B 1 180 ? 13.365 26.064 65.539 1.00 19.49 808 SER B O 1
ATOM 2718 N N . LEU B 1 181 ? 13.318 27.309 63.655 1.00 18.35 809 LEU B N 1
ATOM 2719 C CA . LEU B 1 181 ? 13.612 28.549 64.378 1.00 18.49 809 LEU B CA 1
ATOM 2720 C C . LEU B 1 181 ? 12.283 29.157 64.787 1.00 18.64 809 LEU B C 1
ATOM 2721 O O . LEU B 1 181 ? 11.772 30.091 64.152 1.00 18.03 809 LEU B O 1
ATOM 2726 N N . THR B 1 182 ? 11.698 28.587 65.850 1.00 19.32 810 THR B N 1
ATOM 2727 C CA . THR B 1 182 ? 10.367 28.989 66.284 1.00 19.74 810 THR B CA 1
ATOM 2728 C C . THR B 1 182 ? 10.369 30.384 66.916 1.00 21.09 810 THR B C 1
ATOM 2729 O O . THR B 1 182 ? 11.424 30.934 67.254 1.00 20.38 810 THR B O 1
ATOM 2733 N N . CYS B 1 183 ? 9.175 30.940 67.093 1.00 23.34 811 CYS B N 1
ATOM 2734 C CA . CYS B 1 183 ? 9.007 32.277 67.631 1.00 26.04 811 CYS B CA 1
ATOM 2735 C C . CYS B 1 183 ? 9.358 32.381 69.108 1.00 26.84 811 CYS B C 1
ATOM 2736 O O . CYS B 1 183 ? 9.045 31.486 69.893 1.00 25.64 811 CYS B O 1
ATOM 2739 N N . ALA B 1 184 ? 10.031 33.478 69.469 1.00 27.91 812 ALA B N 1
ATOM 2740 C CA . ALA B 1 184 ? 10.329 33.798 70.861 1.00 29.38 812 ALA B CA 1
ATOM 2741 C C . ALA B 1 184 ? 9.033 33.900 71.663 1.00 30.61 812 ALA B C 1
ATOM 2742 O O . ALA B 1 184 ? 8.003 34.338 71.134 1.00 30.88 812 ALA B O 1
ATOM 2744 N N . LYS B 1 185 ? 9.086 33.467 72.921 1.00 31.94 813 LYS B N 1
ATOM 2745 C CA . LYS B 1 185 ? 7.895 33.403 73.784 1.00 34.06 813 LYS B CA 1
ATOM 2746 C C . LYS B 1 185 ? 7.526 34.795 74.273 1.00 34.11 813 LYS B C 1
ATOM 2747 O O . LYS B 1 185 ? 8.400 35.549 74.679 1.00 35.06 813 LYS B O 1
#

Nearest PDB structures (foldseek):
  3f95-assembly2_B  TM=1.003E+00  e=1.749E-32  Pseudoalteromonas sp. BB1
  3ut0-assembly1_A  TM=9.877E-01  e=9.168E-30  Pseudoalteromonas sp. BB1
  3ut0-assembly3_C  TM=9.786E-01  e=1.407E-29  Pseudoalteromonas sp. BB1
  1gsl-assembly1_A  TM=3.504E-01  e=9.365E-02  Griffonia simplicifolia
  7lzj-assembly1_C  TM=4.153E-01  e=4.422E-01  Klebsiella phage GH-K3

Sequence (348 aa):
SDSHPLFVRSLAKKNMTWQQLADTSTQKVLASGASATSGDKQSLLMQQSSVNLSYQQEDGRGFNNWRAQAALSLSSYLEPTPLDSKFSTGYLEELKMRIDKAPEQGANLQVMCSESNCLRDIDFSSFSQQLMADKSWHTLAIPLHCQPITDALRITSQNLSSLAIADVALTIKPSDDDSISSLTCAKSHPLFVRSSLAKKNMTWQQLADTSTQKVLASGASATSGDKQSLLLMQSSVNLSYQEDGRGFNWRAQAALSSLSSYLEPTPLDSKFSTGYLEELKMRIDKAPEQGANLQVMCSESNCLRDIDFSSFSQQLMADKSWHTLAIPLHCQPITDALRITSQNLSSLAIADVALTIKPSDDSISSLTCAK

Organism: NCBI:txid368972

Solvent-accessible surface area: 16507 Å² total; per-residue (Å²): 138,54,55,88,65,0,0,66,119,70,33,28,212,56,10,7,0,24,0,32,17,108,45,145,110,137,44,94,8,94,36,42,82,18,52,0,7,59,132,112,5,0,69,4,112,24,22,104,57,76,114,160,87,1,0,20,7,4,52,0,150,42,72,3,20,0,7,0,0,19,104,119,81,42,89,45,81,97,96,4,53,121,2,46,0,25,0,53,0,68,9,65,90,64,22,160,147,36,13,33,0,31,0,1,0,20,87,80,42,43,61,16,93,10,88,5,88,17,3,40,68,16,3,50,56,117,40,51,33,22,0,0,0,20,0,82,119,176,63,8,46,11,0,0,55,0,33,6,82,56,0,15,2,1,0,0,24,0,14,5,8,77,121,38,48,139,132,24,31,42,1,24,19,81,160,88,81,18,0,0,15,22,18,33,26,151,39,10,8,1,28,0,25,18,108,42,144,116,129,42,98,8,98,36,39,78,16,60,3,13,50,174,142,5,0,66,0,87,25,27,50,37,55,42,81,84,1,0,21,8,2,31,0,161,44,72,3,21,0,1,0,5,23,108,118,77,41,96,41,72,95,126,3,56,117,2,41,0,23,0,54,0,63,11,63,74,64,26,126,132,40,12,34,0,28,0,1,0,9,83,84,62,36,64,15,95,10,88,3,91,81,4,43,164,66,3,71,90,126,48,59,33,23,0,0,0,18,0,90,117,160,68,5,41,12,0,0,56,0,35,6,77,37,0,19,3,2,0,0,22,0,5,6,17,106,128,46,42,142,136,23,59,47,11,98,43,106,256

Foldseek 3Di:
DFWAWQQALFGDPQKWKWKFAPDPFIDTHGDAKDAGPVRPQKIKHFDDDPHGRQKIKIWGQFWIKIFTWGNDFAADDPSQVFWWKKKKKFWQDAAPVWKWKFAFQDPHGTLDIDTCVLCVVVRVVRDIAIETEGSHLGRGTTRIMMTGRGTIMMMGGIIIGRDGDPRYDYSRDDD/DFWQQALAGDDQKWKWKFFPDPFIDTHRDAWDAGPVRPAKIWHFDDDPHGRQKIKMWGQFWIKIFTWGNDFADPDPLQVFWWKKKKKFWQDAAPVWKWKFAFDEPHDTLDIDTCVLCCVVRVVRDIAMETEGSHCHTGTGRMMMTGHGTIMMMHGIGIGRYDDPRHDYPRDDD

CATH classification: 2.60.120.430

Secondary structure (DSSP, 8-state):
--EEEEESSSB-TTEEEEEEESSS-EEEE-SS-EE-TTSSSEEEEEE-SSSTT-EEEEEESSSEEEEEEEEEEEEPPGGGTT-EEEEEEEEEE--TT-EEEEEEE-SS-EEEEEEGGGTHHHHTT---EEEEEES---EEEEEEEEEESSEEEEEEEEEEESS--TT-EE-PPB-/-EEEESSSB-TTEEEEEEESSS-EEEE-SS-EE-TTSSSEEEEEE-SSBSS-EEEEEESSSEEEEEEEEEEEEPPGGGTT-EEEEEEEEEE--SS-EEEEEEE-SS-EEEEEEGGGTHHHHTT---EEEEEES---EEEEEEEEEESSEEEEEEEEEEESS--TT-EE-PPP-